Protein AF-A0A3D1R5H6-F1 (afdb_monomer)

Mean predicted aligned error: 5.75 Å

Sequence (239 aa):
RLADEERLATHPAGSRLERLGAWIRSREPSELRSALAAVHALAHLDGRPASALRKEALFHPSPEVRLQAIHARCRQDEPGAELELARAVLDPRVSKRARELLEMLGKSHLVPAAASDPEFLARSELMAWLAHPMEFGRPPQRMELWDRRLLRWPPTEDERELFLYRYTYVDAPGGPETGVGLVGSITVSLSGDARPDPEGSPEEALAVHCAWELQQAGLRAERQALLASCRRQLGFAKG

Nearest PDB structures (foldseek):
  6g4j-assembly1_B  TM=5.872E-01  e=1.972E+00  synthetic construct
  7q1f-assembly1_D  TM=4.552E-01  e=6.710E-01  synthetic construct
  4xl5-assembly1_C  TM=4.841E-01  e=1.308E+00  synthetic construct
  6veh-assembly1_A  TM=4.898E-01  e=3.469E+00  synthetic construct
  3ltj-assembly1_A  TM=4.469E-01  e=5.507E+00  synthetic construct

Foldseek 3Di:
DPPPPPVVPDQPCQVVLVVLLVLLPDPDPVSVVVVLVSLVSLLVDDDDSSLVSLVSQCPRPALNSVLSSLLSCVSVVNPCSLVVLLVSLQVLLCVVVSCVSCVVVVNNVSNDPVSVPPLSVQSSVLQVVCCDPVHVVGGAPDKDFQDWDFFQAQLPRHTWIKTKMWGWRQPDPVGIDIFIWMDIVHTDTDDDPLTDDPPDHPLLVSLSVSLVSVVVVPDDDDSVVSSQVSCVRRVNDDD

pLDDT: mean 91.61, std 11.77, range [35.69, 98.75]

Structure (mmCIF, N/CA/C/O bac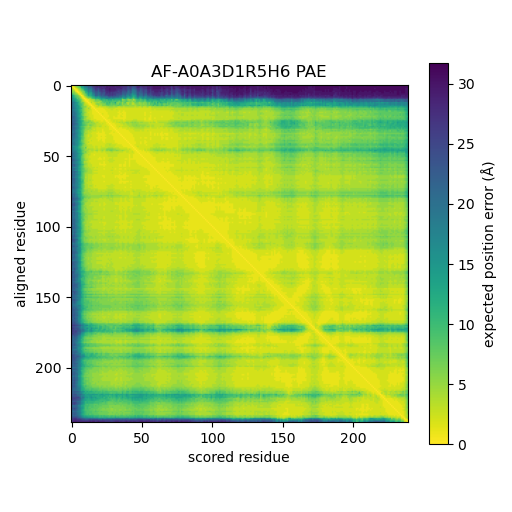kbone):
data_AF-A0A3D1R5H6-F1
#
_entry.id   AF-A0A3D1R5H6-F1
#
loop_
_atom_site.group_PDB
_atom_site.id
_atom_site.type_symbol
_atom_site.label_atom_id
_atom_site.label_alt_id
_atom_site.label_comp_id
_atom_site.label_asym_id
_atom_site.label_entity_id
_atom_site.label_seq_id
_atom_site.pdbx_PDB_ins_code
_atom_site.Cartn_x
_atom_site.Cartn_y
_atom_site.Cartn_z
_atom_site.occupancy
_atom_site.B_iso_or_equiv
_atom_site.auth_seq_id
_atom_site.auth_comp_id
_atom_site.auth_asym_id
_atom_site.auth_atom_id
_atom_site.pdbx_PDB_model_num
ATOM 1 N N . ARG A 1 1 ? -4.345 -31.611 41.259 1.00 41.78 1 ARG A N 1
ATOM 2 C CA . ARG A 1 1 ? -3.557 -30.987 40.170 1.00 41.78 1 ARG A CA 1
ATOM 3 C C . ARG A 1 1 ? -4.575 -30.356 39.212 1.00 41.78 1 ARG A C 1
ATOM 5 O O . ARG A 1 1 ? -4.941 -30.996 38.247 1.00 41.78 1 ARG A O 1
ATOM 12 N N . LEU A 1 2 ? -5.154 -29.215 39.610 1.00 38.38 2 LEU A N 1
ATOM 13 C CA . LEU A 1 2 ? -6.323 -28.552 38.988 1.00 38.38 2 LEU A CA 1
ATOM 14 C C . LEU A 1 2 ? -6.321 -27.039 39.336 1.00 38.38 2 LEU A C 1
ATOM 16 O O . LEU A 1 2 ? -7.355 -26.447 39.598 1.00 38.38 2 LEU A O 1
ATOM 20 N N . ALA A 1 3 ? -5.137 -26.423 39.446 1.00 35.88 3 ALA A N 1
ATOM 21 C CA . ALA A 1 3 ? -4.986 -25.048 39.948 1.00 35.88 3 ALA A CA 1
ATOM 22 C C . ALA A 1 3 ? -4.552 -24.025 38.878 1.00 35.88 3 ALA A C 1
ATOM 24 O O . ALA A 1 3 ? -4.215 -22.901 39.237 1.00 35.88 3 ALA A O 1
ATOM 25 N N . ASP A 1 4 ? -4.567 -24.391 37.591 1.00 41.41 4 ASP A N 1
ATOM 26 C CA . ASP A 1 4 ? -4.067 -23.527 36.506 1.00 41.41 4 ASP A CA 1
ATOM 27 C C . ASP A 1 4 ? -5.118 -23.133 35.451 1.00 41.41 4 ASP A C 1
ATOM 29 O O . ASP A 1 4 ? -4.821 -22.312 34.589 1.00 41.41 4 ASP A O 1
ATOM 33 N N . GLU A 1 5 ? -6.359 -23.628 35.523 1.00 37.50 5 GLU A N 1
ATOM 34 C CA . GLU A 1 5 ? -7.380 -23.319 34.500 1.00 37.50 5 GLU A CA 1
ATOM 35 C C . GLU A 1 5 ? -8.179 -22.028 34.773 1.00 37.50 5 GLU A C 1
ATOM 37 O O . GLU A 1 5 ? -8.709 -21.431 33.841 1.00 37.50 5 GLU A O 1
ATOM 42 N N . GLU A 1 6 ? -8.200 -21.504 36.005 1.00 35.69 6 GLU A N 1
ATOM 43 C CA . GLU A 1 6 ? -8.989 -20.301 36.351 1.00 35.69 6 GLU A CA 1
ATOM 44 C C . GLU A 1 6 ? -8.218 -18.967 36.268 1.00 35.69 6 GLU A C 1
ATOM 46 O O . GLU A 1 6 ? -8.807 -17.893 36.395 1.00 35.69 6 GLU A O 1
ATOM 51 N N . ARG A 1 7 ? -6.900 -18.978 36.023 1.00 38.66 7 ARG A N 1
ATOM 52 C CA . ARG A 1 7 ? -6.072 -17.750 36.052 1.00 38.66 7 ARG A CA 1
ATOM 53 C C . ARG A 1 7 ? -5.965 -16.981 34.732 1.00 38.66 7 ARG A C 1
ATOM 55 O O . ARG A 1 7 ? -5.316 -15.938 34.701 1.00 38.66 7 ARG A O 1
ATOM 62 N N . LEU A 1 8 ? -6.648 -17.425 33.678 1.00 45.34 8 LEU A N 1
ATOM 63 C CA . LEU A 1 8 ? -6.773 -16.688 32.412 1.00 45.34 8 LEU A CA 1
ATOM 64 C C . LEU A 1 8 ? -8.167 -16.071 32.201 1.00 45.34 8 LEU A C 1
ATOM 66 O O . LEU A 1 8 ? -8.502 -15.703 31.081 1.00 45.34 8 LEU A O 1
ATOM 70 N N . ALA A 1 9 ? -8.972 -15.897 33.259 1.00 51.97 9 ALA A N 1
ATOM 71 C CA . ALA A 1 9 ? -10.279 -15.232 33.151 1.00 51.97 9 ALA A CA 1
ATOM 72 C C . ALA A 1 9 ? -10.181 -13.764 32.680 1.00 51.97 9 ALA A C 1
ATOM 74 O O . ALA A 1 9 ? -11.128 -13.229 32.110 1.00 51.97 9 ALA A O 1
ATOM 75 N N . THR A 1 10 ? -9.024 -13.119 32.872 1.00 62.12 10 THR A N 1
ATOM 76 C CA . THR A 1 10 ? -8.793 -11.726 32.475 1.00 62.12 10 THR A CA 1
ATOM 77 C C . THR A 1 10 ? -7.534 -11.638 31.625 1.00 62.12 10 THR A C 1
ATOM 79 O O . THR A 1 10 ? -6.431 -11.906 32.101 1.00 62.12 10 THR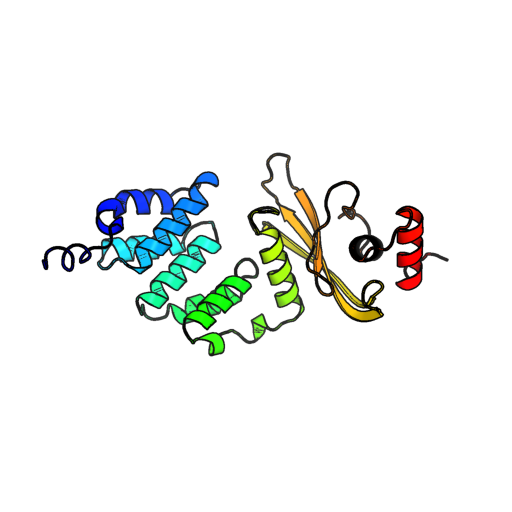 A O 1
ATOM 82 N N . HIS A 1 11 ? -7.677 -11.225 30.364 1.00 68.50 11 HIS A N 1
ATOM 83 C CA . HIS A 1 11 ? -6.538 -10.984 29.481 1.00 68.50 11 HIS A CA 1
ATOM 84 C C . HIS A 1 11 ? -5.562 -9.983 30.144 1.00 68.50 11 HIS A C 1
ATOM 86 O O . HIS A 1 11 ? -6.003 -8.931 30.620 1.00 68.50 11 HIS A O 1
ATOM 92 N N . PRO A 1 12 ? -4.239 -10.245 30.171 1.00 76.25 12 PRO A N 1
ATOM 93 C CA . PRO A 1 12 ? -3.271 -9.486 30.979 1.00 76.25 12 PRO A CA 1
ATOM 94 C C . PRO A 1 12 ? -3.191 -7.997 30.621 1.00 76.25 12 PRO A C 1
ATOM 96 O O . PRO A 1 12 ? -2.755 -7.180 31.429 1.00 76.25 12 PRO A O 1
ATOM 99 N N . ALA A 1 13 ? -3.636 -7.620 29.423 1.00 79.25 13 ALA A N 1
ATOM 100 C CA . ALA A 1 13 ? -3.722 -6.222 29.014 1.00 79.25 13 ALA A CA 1
ATOM 101 C C . ALA A 1 13 ? -4.865 -5.441 29.699 1.00 79.25 13 ALA A C 1
ATOM 103 O O . ALA A 1 13 ? -4.807 -4.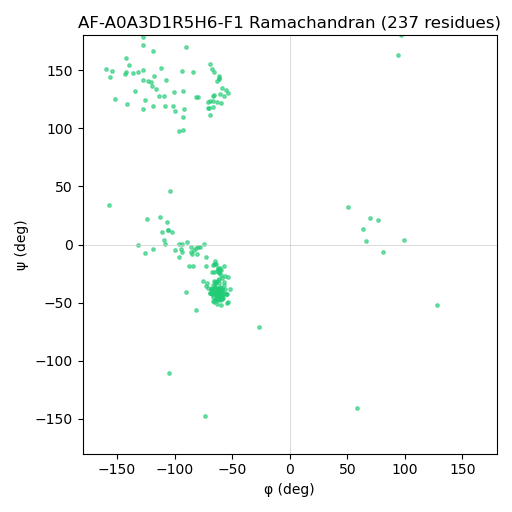214 29.755 1.00 79.25 13 ALA A O 1
ATOM 104 N N . GLY A 1 14 ? -5.869 -6.124 30.262 1.00 75.06 14 GLY A N 1
ATOM 105 C CA . GLY A 1 14 ? -7.005 -5.502 30.950 1.00 75.06 14 GLY A CA 1
ATOM 106 C C . GLY A 1 14 ? -6.601 -4.701 32.190 1.00 75.06 14 GLY A C 1
ATOM 107 O O . GLY A 1 14 ? -7.190 -3.662 32.469 1.00 75.06 14 GLY A O 1
ATOM 108 N N . SER A 1 15 ? -5.530 -5.103 32.881 1.00 84.19 15 SER A N 1
ATOM 109 C CA . SER A 1 15 ? -4.962 -4.348 34.010 1.00 84.19 15 SER A CA 1
ATOM 110 C C . SER A 1 15 ? -4.081 -3.167 33.582 1.00 84.19 15 SER A C 1
ATOM 112 O O . SER A 1 15 ? -3.578 -2.434 34.430 1.00 84.19 15 SER A O 1
ATOM 114 N N . ARG A 1 16 ? -3.872 -2.969 32.272 1.00 89.94 16 ARG A N 1
ATOM 115 C CA . ARG A 1 16 ? -2.943 -1.977 31.704 1.00 89.94 16 ARG A CA 1
ATOM 116 C C . ARG A 1 16 ? -3.613 -1.003 30.734 1.00 89.94 16 ARG A C 1
ATOM 118 O O . ARG A 1 16 ? -2.921 -0.393 29.921 1.00 89.94 16 ARG A O 1
ATOM 125 N N . LEU A 1 17 ? -4.935 -0.832 30.819 1.00 90.94 17 LEU A N 1
ATOM 126 C CA . LEU A 1 17 ? -5.717 0.018 29.910 1.00 90.94 17 LEU A CA 1
ATOM 127 C C . LEU A 1 17 ? -5.169 1.446 29.781 1.00 90.94 17 LEU A C 1
ATOM 129 O O . LEU A 1 17 ? -5.133 1.981 28.678 1.00 90.94 17 LEU A O 1
ATOM 133 N N . GLU A 1 18 ? -4.684 2.042 30.872 1.00 92.69 18 GLU A N 1
ATOM 134 C CA . GLU A 1 18 ? -4.073 3.376 30.843 1.00 92.69 18 GLU A CA 1
ATOM 135 C C . GLU A 1 18 ? -2.861 3.431 29.900 1.00 92.69 18 GLU A C 1
ATOM 137 O O . GLU A 1 18 ? -2.752 4.330 29.066 1.00 92.69 18 GLU A O 1
ATOM 142 N N . ARG A 1 19 ? -1.991 2.417 29.964 1.00 94.00 19 ARG A N 1
ATOM 143 C CA . ARG A 1 19 ? -0.805 2.321 29.109 1.00 94.00 19 ARG A CA 1
ATOM 144 C C . ARG A 1 19 ? -1.157 2.021 27.656 1.00 94.00 19 ARG A C 1
ATOM 146 O O . ARG A 1 19 ? -0.531 2.582 26.763 1.00 94.00 19 ARG A O 1
ATOM 153 N N . LEU A 1 20 ? -2.171 1.186 27.415 1.00 94.12 20 LEU A N 1
ATOM 154 C CA . LEU A 1 20 ? -2.691 0.970 26.060 1.00 94.12 20 LEU A CA 1
ATOM 155 C C . LEU A 1 20 ? -3.207 2.285 25.462 1.00 94.12 20 LEU A C 1
ATOM 157 O O . LEU A 1 20 ? -2.893 2.612 24.320 1.00 94.12 20 LEU A O 1
ATOM 161 N N . GLY A 1 21 ? -3.950 3.061 26.256 1.00 94.25 21 GLY A N 1
ATOM 162 C CA . GLY A 1 21 ? -4.456 4.369 25.856 1.00 94.25 21 GLY A CA 1
ATOM 163 C C . GLY A 1 21 ? -3.347 5.382 25.579 1.00 94.25 21 GLY A C 1
ATOM 164 O O . GLY A 1 21 ? -3.459 6.141 24.622 1.00 94.25 21 GLY A O 1
ATOM 165 N N . ALA A 1 22 ? -2.261 5.370 26.357 1.00 95.44 22 ALA A N 1
ATOM 166 C CA . ALA A 1 22 ? -1.098 6.219 26.098 1.00 95.44 22 ALA A CA 1
ATOM 167 C C . ALA A 1 22 ? -0.486 5.940 24.714 1.00 95.44 22 ALA A C 1
ATOM 169 O O . ALA A 1 22 ? -0.259 6.875 23.951 1.00 95.44 22 ALA A O 1
ATOM 170 N N . TRP A 1 23 ? -0.315 4.666 24.345 1.00 95.19 23 TRP A N 1
ATOM 171 C CA . TRP A 1 23 ? 0.196 4.297 23.021 1.00 95.19 23 TRP A CA 1
ATOM 172 C C . TRP A 1 23 ? -0.762 4.659 21.883 1.00 95.19 23 TRP A C 1
ATOM 174 O O . TRP A 1 23 ? -0.313 5.133 20.848 1.00 95.19 23 TRP A O 1
ATOM 184 N N . ILE A 1 24 ? -2.075 4.495 22.074 1.00 95.19 24 ILE A N 1
ATOM 185 C CA . ILE A 1 24 ? -3.087 4.893 21.076 1.00 95.19 24 ILE A CA 1
ATOM 186 C C . ILE A 1 24 ? -3.125 6.414 20.881 1.00 95.19 24 ILE A C 1
ATOM 188 O O . ILE A 1 24 ? -3.420 6.889 19.788 1.00 95.19 24 ILE A O 1
ATOM 192 N N . ARG A 1 25 ? -2.836 7.197 21.921 1.00 94.88 25 ARG A N 1
ATOM 193 C CA . ARG A 1 25 ? -2.803 8.664 21.833 1.00 94.88 25 ARG A CA 1
ATOM 194 C C . ARG A 1 25 ? -1.481 9.219 21.328 1.00 94.88 25 ARG A C 1
ATOM 196 O O . ARG A 1 25 ? -1.441 10.374 20.901 1.00 94.88 25 ARG A O 1
ATOM 203 N N . SER A 1 26 ? -0.422 8.421 21.377 1.00 91.56 26 SER A N 1
ATOM 204 C CA . SER A 1 26 ? 0.894 8.839 20.929 1.00 91.56 26 SER A CA 1
ATOM 205 C C . SER A 1 26 ? 0.899 9.197 19.448 1.00 91.56 26 SER A C 1
ATOM 207 O O . SER A 1 26 ? 0.213 8.595 18.620 1.00 91.56 26 SER A O 1
ATOM 209 N N . ARG A 1 27 ? 1.684 10.217 19.111 1.00 87.19 27 ARG A N 1
ATOM 210 C CA . ARG A 1 27 ? 1.970 10.604 17.725 1.00 87.19 27 ARG A CA 1
ATOM 211 C C . ARG A 1 27 ? 3.404 10.252 17.332 1.00 87.19 27 ARG A C 1
ATOM 213 O O . ARG A 1 27 ? 3.788 10.503 16.193 1.00 87.19 27 ARG A O 1
ATOM 220 N N . GLU A 1 28 ? 4.167 9.659 18.249 1.00 86.81 28 GLU A N 1
ATOM 221 C CA . GLU A 1 28 ? 5.563 9.310 18.029 1.00 86.81 28 GLU A CA 1
ATOM 222 C C . GLU A 1 28 ? 5.672 8.135 17.047 1.00 86.81 28 GLU A C 1
ATOM 224 O O . GLU A 1 28 ? 5.132 7.056 17.315 1.00 86.81 28 GLU A O 1
ATOM 229 N N . PRO A 1 29 ? 6.393 8.283 15.918 1.00 81.69 29 PRO A N 1
ATOM 230 C CA . PRO A 1 29 ? 6.546 7.203 14.943 1.00 81.69 29 PRO A CA 1
ATOM 231 C C . PRO A 1 29 ? 7.146 5.922 15.539 1.00 81.69 29 PRO A C 1
ATOM 233 O O . PRO A 1 29 ? 6.793 4.818 15.124 1.00 81.69 29 PRO A O 1
ATOM 236 N N . SER A 1 30 ? 8.021 6.059 16.540 1.00 85.62 30 SER A N 1
ATOM 237 C CA . SER A 1 30 ? 8.645 4.943 17.260 1.00 85.62 30 SER A CA 1
ATOM 238 C C . SER A 1 30 ? 7.646 4.109 18.072 1.00 85.62 30 SER A C 1
ATOM 240 O O . SER A 1 30 ? 7.886 2.924 18.307 1.00 85.62 30 SER A O 1
ATOM 242 N N . GLU A 1 31 ? 6.502 4.682 18.454 1.00 91.12 31 GLU A N 1
ATOM 243 C CA . GLU A 1 31 ? 5.468 4.005 19.241 1.00 91.12 31 GLU A CA 1
ATOM 244 C C . GLU A 1 31 ? 4.370 3.364 18.384 1.00 91.12 31 GLU A C 1
ATOM 246 O O . GLU A 1 31 ? 3.486 2.695 18.921 1.00 91.12 31 GLU A O 1
ATOM 251 N N . LEU A 1 32 ? 4.447 3.469 17.051 1.00 89.44 32 LEU A N 1
ATOM 252 C CA . LEU A 1 32 ? 3.453 2.896 16.139 1.00 89.44 32 LEU A CA 1
ATOM 253 C C . LEU A 1 32 ? 3.229 1.392 16.373 1.00 89.44 32 LEU A C 1
ATOM 255 O O . LEU A 1 32 ? 2.089 0.926 16.405 1.00 89.44 32 LEU A O 1
ATOM 259 N N . ARG A 1 33 ? 4.307 0.626 16.586 1.00 90.19 33 ARG A N 1
ATOM 260 C CA . ARG A 1 33 ? 4.215 -0.814 16.890 1.00 90.19 33 ARG A CA 1
ATOM 261 C C . ARG A 1 33 ? 3.478 -1.074 18.204 1.00 90.19 33 ARG A C 1
ATOM 263 O O . ARG A 1 33 ? 2.685 -2.009 18.287 1.00 90.19 33 ARG A O 1
ATOM 270 N N . SER A 1 34 ? 3.707 -0.233 19.210 1.00 94.00 34 SER A N 1
ATOM 271 C CA . SER A 1 34 ? 3.023 -0.313 20.502 1.00 94.00 34 SER A CA 1
ATOM 272 C C . SER A 1 34 ? 1.538 0.025 20.369 1.00 94.00 34 SER A C 1
ATOM 274 O O . SER A 1 34 ? 0.708 -0.661 20.961 1.00 94.00 34 SER A O 1
ATOM 276 N N . ALA A 1 35 ? 1.186 1.020 19.549 1.00 94.75 35 ALA A N 1
ATOM 277 C CA . ALA A 1 35 ? -0.204 1.360 19.248 1.00 94.75 35 ALA A CA 1
ATOM 278 C C . ALA A 1 35 ? -0.935 0.205 18.540 1.00 94.75 35 ALA A C 1
ATOM 280 O O . ALA A 1 35 ? -2.049 -0.149 18.926 1.00 94.75 35 ALA A O 1
ATOM 281 N N . LEU A 1 36 ? -0.294 -0.442 17.559 1.00 93.12 36 LEU A N 1
ATOM 282 C CA . LEU A 1 36 ? -0.843 -1.630 16.892 1.00 93.12 36 LEU A CA 1
ATOM 283 C C . LEU A 1 36 ? -1.068 -2.783 17.880 1.00 93.12 36 LEU A C 1
ATOM 285 O O . LEU A 1 36 ? -2.163 -3.346 17.931 1.00 93.12 36 LEU A O 1
ATOM 289 N N . ALA A 1 37 ? -0.071 -3.082 18.718 1.00 93.12 37 ALA A N 1
ATOM 290 C CA . ALA A 1 37 ? -0.187 -4.107 19.753 1.00 93.12 37 ALA A CA 1
ATOM 291 C C . ALA A 1 37 ? -1.296 -3.782 20.771 1.00 93.12 37 ALA A C 1
ATOM 293 O O . ALA A 1 37 ? -2.025 -4.677 21.204 1.00 93.12 37 ALA A O 1
ATOM 294 N N . ALA A 1 38 ? -1.465 -2.504 21.128 1.00 94.50 38 ALA A N 1
ATOM 295 C CA . ALA A 1 38 ? -2.532 -2.055 22.014 1.00 94.50 38 ALA A CA 1
ATOM 296 C C . ALA A 1 38 ? -3.915 -2.326 21.418 1.00 94.50 38 ALA A C 1
ATOM 298 O O . ALA A 1 38 ? -4.780 -2.873 22.100 1.00 94.50 38 ALA A O 1
ATOM 299 N N . VAL A 1 39 ? -4.115 -2.000 20.141 1.00 94.69 39 VAL A N 1
ATOM 300 C CA . VAL A 1 39 ? -5.382 -2.244 19.443 1.00 94.69 39 VAL A CA 1
ATOM 301 C C . VAL A 1 39 ? -5.674 -3.738 19.294 1.00 94.69 39 VAL A C 1
ATOM 303 O O . VAL A 1 39 ? -6.815 -4.154 19.496 1.00 94.69 39 VAL A O 1
ATOM 306 N N . HIS A 1 40 ? -4.659 -4.563 19.023 1.00 91.44 40 HIS A N 1
ATOM 307 C CA . HIS A 1 40 ? -4.814 -6.022 19.037 1.00 91.44 40 HIS A CA 1
ATOM 308 C C . HIS A 1 40 ? -5.245 -6.539 20.403 1.00 91.44 40 HIS A C 1
ATOM 310 O O . HIS A 1 40 ? -6.201 -7.305 20.484 1.00 91.44 40 HIS A O 1
ATOM 316 N N . ALA A 1 41 ? -4.606 -6.078 21.479 1.00 92.00 41 ALA A N 1
ATOM 317 C CA . ALA A 1 41 ? -4.999 -6.457 22.831 1.00 92.00 41 ALA A CA 1
ATOM 318 C C . ALA A 1 41 ? -6.444 -6.033 23.140 1.00 92.00 41 ALA A C 1
ATOM 320 O O . ALA A 1 41 ? -7.206 -6.817 23.702 1.00 92.00 41 ALA A O 1
ATOM 321 N N . LEU A 1 42 ? -6.848 -4.827 22.725 1.00 91.31 42 LEU A N 1
ATOM 322 C CA . LEU A 1 42 ? -8.211 -4.330 22.910 1.00 91.31 42 LEU A CA 1
ATOM 323 C C . LEU A 1 42 ? -9.270 -5.181 22.200 1.00 91.31 42 LEU A C 1
ATOM 325 O O . LEU A 1 42 ? -10.414 -5.153 22.637 1.00 91.31 42 LEU A O 1
ATOM 329 N N . ALA A 1 43 ? -8.940 -5.946 21.154 1.00 90.19 43 ALA A N 1
ATOM 330 C CA . ALA A 1 43 ? -9.896 -6.852 20.503 1.00 90.19 43 ALA A CA 1
ATOM 331 C C . ALA A 1 43 ? -10.373 -7.998 21.419 1.00 90.19 43 ALA A C 1
ATOM 333 O O . ALA A 1 43 ? -11.388 -8.628 21.130 1.00 90.19 43 ALA A O 1
ATOM 334 N N . HIS A 1 44 ? -9.651 -8.254 22.513 1.00 89.38 44 HIS A N 1
ATOM 335 C CA . HIS A 1 44 ? -9.921 -9.315 23.486 1.00 89.38 44 HIS A CA 1
ATOM 336 C C . HIS A 1 44 ? -10.418 -8.788 24.838 1.00 89.38 44 HIS A C 1
ATOM 338 O O . HIS A 1 44 ? -10.542 -9.560 25.785 1.00 89.38 44 HIS A O 1
ATOM 344 N N . LEU A 1 45 ? -10.627 -7.473 24.965 1.00 89.38 45 LEU A N 1
ATOM 345 C CA . LEU A 1 45 ? -11.029 -6.843 26.219 1.00 89.38 45 LEU A CA 1
ATOM 346 C C . LEU A 1 45 ? -12.476 -6.372 26.152 1.00 89.38 45 LEU A C 1
ATOM 348 O O . LEU A 1 45 ? -12.842 -5.587 25.277 1.00 89.38 45 LEU A O 1
ATOM 352 N N . ASP A 1 46 ? -13.267 -6.777 27.135 1.00 86.56 46 ASP A N 1
ATOM 353 C CA . ASP A 1 46 ? -14.650 -6.340 27.270 1.00 86.56 46 ASP A CA 1
ATOM 354 C C . ASP A 1 46 ? -14.776 -5.064 28.116 1.00 86.56 46 ASP A C 1
ATOM 356 O O . ASP A 1 46 ? -13.842 -4.596 28.775 1.00 86.56 46 ASP A O 1
ATOM 360 N N . GLY A 1 47 ? -15.980 -4.493 28.112 1.00 88.06 47 GLY A N 1
ATOM 361 C CA . GLY A 1 47 ? -16.352 -3.381 28.978 1.00 88.06 47 GLY A CA 1
ATOM 362 C C . GLY A 1 47 ? -16.174 -1.990 28.364 1.00 88.06 47 GLY A C 1
ATOM 363 O O . GLY A 1 47 ? -15.483 -1.766 27.366 1.00 88.06 47 GLY A O 1
ATOM 364 N N . ARG A 1 48 ? -16.837 -1.014 29.000 1.00 90.00 48 ARG A N 1
ATOM 365 C CA . ARG A 1 48 ? -16.897 0.382 28.531 1.00 90.00 48 ARG A CA 1
ATOM 366 C C . ARG A 1 48 ? -15.516 1.026 28.324 1.00 90.00 48 ARG A C 1
ATOM 368 O O . ARG A 1 48 ? -15.354 1.675 27.293 1.00 90.00 48 ARG A O 1
ATOM 375 N N . PRO A 1 49 ? -14.519 0.848 29.218 1.00 91.25 49 PRO A N 1
ATOM 376 C CA . PRO A 1 49 ? -13.199 1.451 29.024 1.00 91.25 49 PRO A CA 1
ATOM 377 C C . PRO A 1 49 ? -12.466 0.929 27.780 1.00 91.25 49 PRO A C 1
ATOM 379 O O . PRO A 1 49 ? -11.923 1.720 27.013 1.00 91.25 49 PRO A O 1
ATOM 382 N N . ALA A 1 50 ? -12.491 -0.386 27.538 1.00 91.81 50 ALA A N 1
ATOM 383 C CA . ALA A 1 50 ? -11.856 -0.981 26.363 1.00 91.81 50 ALA 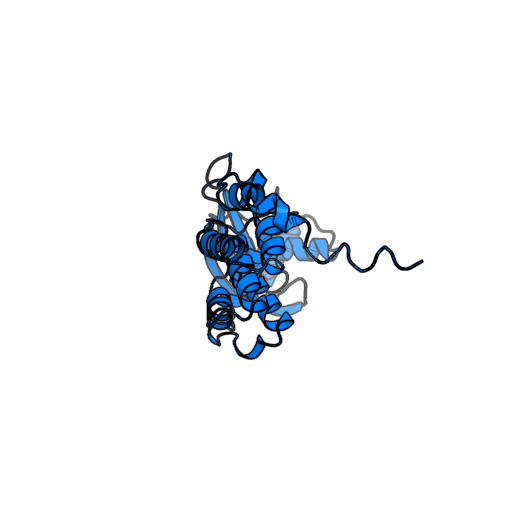A CA 1
ATOM 384 C C . ALA A 1 50 ? -12.556 -0.552 25.063 1.00 91.81 50 ALA A C 1
ATOM 386 O O . ALA A 1 50 ? -11.890 -0.167 24.102 1.00 91.81 50 ALA A O 1
ATOM 387 N N . SER A 1 51 ? -13.895 -0.532 25.053 1.00 90.75 51 SER A N 1
ATOM 388 C CA . SER A 1 51 ? -14.674 -0.031 23.911 1.00 90.75 51 SER A CA 1
ATOM 389 C C . SER A 1 51 ? -14.379 1.445 23.610 1.00 90.75 51 SER A C 1
ATOM 391 O O . SER A 1 51 ? -14.234 1.815 22.445 1.00 90.75 51 SER A O 1
ATOM 393 N N . ALA A 1 52 ? -14.223 2.289 24.637 1.00 93.12 52 ALA A N 1
ATOM 394 C CA . ALA A 1 52 ? -13.850 3.692 24.454 1.00 93.12 52 ALA A CA 1
ATOM 395 C C . ALA A 1 52 ? -12.478 3.837 23.774 1.00 93.12 52 ALA A C 1
ATOM 397 O O . ALA A 1 52 ? -12.362 4.581 22.802 1.00 93.12 52 ALA A O 1
ATOM 398 N N . LEU A 1 53 ? -11.474 3.065 24.207 1.00 94.69 53 LEU A N 1
ATOM 399 C CA . LEU A 1 53 ? -10.148 3.071 23.579 1.00 94.69 53 LEU A CA 1
ATOM 400 C C . LEU A 1 53 ? -10.167 2.524 22.142 1.00 94.69 53 LEU A C 1
ATOM 402 O O . LEU A 1 53 ? -9.481 3.067 21.277 1.00 94.69 53 LEU A O 1
ATOM 406 N N . ARG A 1 54 ? -10.977 1.493 21.845 1.00 93.38 54 ARG A N 1
ATOM 407 C CA . ARG A 1 54 ? -11.167 1.015 20.460 1.00 93.38 54 ARG A CA 1
ATOM 408 C C . ARG A 1 54 ? -11.726 2.115 19.562 1.00 93.38 54 ARG A C 1
ATOM 410 O O . ARG A 1 54 ? -11.245 2.289 18.446 1.00 93.38 54 ARG A O 1
ATOM 417 N N . LYS A 1 55 ? -12.717 2.869 20.048 1.00 94.25 55 LYS A N 1
ATOM 418 C CA . LYS A 1 55 ? -13.300 4.002 19.313 1.00 94.25 55 LYS A CA 1
ATOM 419 C C . LYS A 1 55 ? -12.296 5.132 19.121 1.00 94.25 55 LYS A C 1
ATOM 421 O O . LYS A 1 55 ? -12.242 5.709 18.043 1.00 94.25 55 LYS A O 1
ATOM 426 N N . GLU A 1 56 ? -11.476 5.417 20.127 1.00 95.75 56 GLU A N 1
ATOM 427 C CA . GLU A 1 56 ? -10.408 6.414 20.030 1.00 95.75 56 GLU A CA 1
ATOM 428 C C . GLU A 1 56 ? -9.374 6.045 18.952 1.00 95.75 56 GLU A C 1
ATOM 430 O O . GLU A 1 56 ? -8.990 6.889 18.140 1.00 95.75 56 GLU A O 1
ATOM 435 N N . ALA A 1 57 ? -8.995 4.766 18.862 1.00 96.44 57 ALA A N 1
ATOM 436 C CA . ALA A 1 57 ? -8.041 4.277 17.867 1.00 96.44 57 ALA A CA 1
ATOM 437 C C . ALA A 1 57 ? -8.510 4.448 16.405 1.00 96.44 57 ALA A C 1
ATOM 439 O O . ALA A 1 57 ? -7.675 4.516 15.499 1.00 96.44 57 ALA A O 1
ATOM 440 N N . LEU A 1 58 ? -9.818 4.607 16.158 1.00 96.12 58 LEU A N 1
ATOM 441 C CA . LEU A 1 58 ? -10.357 4.940 14.830 1.00 96.12 58 LEU A CA 1
ATOM 442 C C . LEU A 1 58 ? -9.905 6.323 14.333 1.00 96.12 58 LEU A C 1
ATOM 444 O O . LEU A 1 58 ? -9.981 6.589 13.137 1.00 96.12 58 LEU A O 1
ATOM 448 N N . PHE A 1 59 ? -9.405 7.191 15.216 1.00 95.06 59 PHE A N 1
ATOM 449 C CA . PHE A 1 59 ? -8.917 8.537 14.887 1.00 95.06 59 PHE A CA 1
ATOM 450 C C . PHE A 1 59 ? -7.383 8.642 14.915 1.00 95.06 59 PHE A C 1
ATOM 452 O O . PHE A 1 59 ? -6.813 9.738 14.897 1.00 95.06 59 PHE A O 1
ATOM 459 N N . HIS A 1 60 ? -6.683 7.508 14.961 1.00 95.12 60 HIS A N 1
ATOM 460 C CA . HIS A 1 60 ? -5.224 7.480 14.910 1.00 95.12 60 HIS A CA 1
ATOM 461 C C . HIS A 1 60 ? -4.701 7.970 13.539 1.00 95.12 60 HIS A C 1
ATOM 463 O O . HIS A 1 60 ? -5.366 7.734 12.527 1.00 95.12 60 HIS A O 1
ATOM 469 N N . PRO A 1 61 ? -3.519 8.616 13.425 1.00 90.31 61 PRO A N 1
ATOM 470 C CA . PRO A 1 61 ? -3.029 9.151 12.153 1.00 90.31 61 PRO A CA 1
ATOM 471 C C . PRO A 1 61 ? -2.593 8.029 11.210 1.00 90.31 61 PRO A C 1
ATOM 473 O O . PRO A 1 61 ? -2.784 8.128 9.998 1.00 90.31 61 PRO A O 1
ATOM 476 N N . SER A 1 62 ? -2.066 6.931 11.768 1.00 90.94 62 SER A N 1
ATOM 477 C CA . SER A 1 62 ? -1.716 5.746 10.985 1.00 90.94 62 SER A CA 1
ATOM 478 C C . SER A 1 62 ? -2.977 5.037 10.473 1.00 90.94 62 SER A C 1
ATOM 480 O O . SER A 1 62 ? -3.805 4.628 11.295 1.00 90.94 62 SER A O 1
ATOM 482 N N . PRO A 1 63 ? -3.115 4.843 9.145 1.00 93.06 63 PRO A N 1
ATOM 483 C CA . PRO A 1 63 ? -4.220 4.082 8.568 1.00 93.06 63 PRO A CA 1
ATOM 484 C C . PRO A 1 63 ? -4.227 2.627 9.043 1.00 93.06 63 PRO A C 1
ATOM 486 O O . PRO A 1 63 ? -5.297 2.047 9.192 1.00 93.06 63 PRO A O 1
ATOM 489 N N . GLU A 1 64 ? -3.063 2.059 9.353 1.00 92.44 64 GLU A N 1
ATOM 490 C CA . GLU A 1 64 ? -2.950 0.685 9.832 1.00 92.44 64 GLU A CA 1
ATOM 491 C C . GLU A 1 64 ? -3.562 0.515 11.229 1.00 92.44 64 GLU A C 1
ATOM 493 O O . GLU A 1 64 ? -4.321 -0.422 11.461 1.00 92.44 64 GLU A O 1
ATOM 498 N N . VAL A 1 65 ? -3.318 1.462 12.143 1.00 94.69 65 VAL A N 1
ATOM 499 C CA . VAL A 1 65 ? -3.931 1.442 13.485 1.00 94.69 65 VAL A CA 1
ATOM 500 C C . VAL A 1 65 ? -5.447 1.595 13.385 1.00 94.69 65 VAL A C 1
ATOM 502 O O . VAL A 1 65 ? -6.176 0.844 14.034 1.00 94.69 65 VAL A O 1
ATOM 505 N N . ARG A 1 66 ? -5.935 2.500 12.522 1.00 96.62 66 ARG A N 1
ATOM 506 C CA . ARG A 1 66 ? -7.378 2.646 12.272 1.00 96.62 66 ARG A CA 1
ATOM 507 C C . ARG A 1 66 ? -7.986 1.355 11.726 1.00 96.62 66 ARG A C 1
ATOM 509 O O . ARG A 1 66 ? -9.024 0.923 12.215 1.00 96.62 66 ARG A O 1
ATOM 516 N N . LEU A 1 67 ? -7.324 0.711 10.763 1.00 96.88 67 LEU A N 1
ATOM 517 C CA . LEU A 1 67 ? -7.763 -0.567 10.202 1.00 96.88 67 LEU A CA 1
ATOM 518 C C . LEU A 1 67 ? -7.842 -1.656 11.277 1.00 96.88 67 LEU A C 1
ATOM 520 O O . LEU A 1 67 ? -8.847 -2.360 11.366 1.00 96.88 67 LEU A O 1
ATOM 524 N N . GLN A 1 68 ? -6.808 -1.787 12.113 1.00 95.62 68 GLN A N 1
ATOM 525 C CA . GLN A 1 68 ? -6.818 -2.763 13.202 1.00 95.62 68 GLN A CA 1
ATOM 526 C C . GLN A 1 68 ? -7.914 -2.457 14.228 1.00 95.62 68 GLN A C 1
ATOM 528 O O . GLN A 1 68 ? -8.500 -3.388 14.776 1.00 95.62 68 GLN A O 1
ATOM 533 N N . ALA A 1 69 ? -8.248 -1.184 14.455 1.00 96.94 69 ALA A N 1
ATOM 534 C CA . ALA A 1 69 ? -9.334 -0.800 15.352 1.00 96.94 69 ALA A CA 1
ATOM 535 C C . ALA A 1 69 ? -10.701 -1.198 14.780 1.00 96.94 69 ALA A C 1
ATOM 537 O O . ALA A 1 69 ? -11.530 -1.748 15.503 1.00 96.94 69 ALA A O 1
ATOM 538 N N . ILE A 1 70 ? -10.912 -1.010 13.474 1.00 97.31 70 ILE A N 1
ATOM 539 C CA . ILE A 1 70 ? -12.106 -1.499 12.770 1.00 97.31 70 ILE A CA 1
ATOM 540 C C . ILE A 1 70 ? -12.197 -3.029 12.872 1.00 97.31 70 ILE A C 1
ATOM 542 O O . ILE A 1 70 ? -13.248 -3.568 13.216 1.00 97.31 70 ILE A O 1
ATOM 546 N N . HIS A 1 71 ? -11.093 -3.742 12.640 1.00 96.12 71 HIS A N 1
ATOM 547 C CA . HIS A 1 71 ? -11.057 -5.200 12.764 1.00 96.12 71 HIS A CA 1
ATOM 548 C C . HIS A 1 71 ? -11.344 -5.676 14.197 1.00 96.12 71 HIS A C 1
ATOM 550 O O . HIS A 1 71 ? -12.116 -6.615 14.389 1.00 96.12 71 HIS A O 1
ATOM 556 N N . ALA A 1 72 ? -10.794 -5.005 15.213 1.00 94.00 72 ALA A N 1
ATOM 557 C CA . ALA A 1 72 ? -11.088 -5.295 16.615 1.00 94.00 72 ALA A CA 1
ATOM 558 C C . ALA A 1 72 ? -12.586 -5.151 16.929 1.00 94.00 72 ALA A C 1
ATOM 560 O O . ALA A 1 72 ? -13.132 -5.962 17.670 1.00 94.00 72 ALA A O 1
ATOM 561 N N . ARG A 1 73 ? -13.258 -4.159 16.331 1.00 94.69 73 ARG A N 1
ATOM 562 C CA . ARG A 1 73 ? -14.715 -3.984 16.432 1.00 94.69 73 ARG A CA 1
ATOM 563 C C . ARG A 1 73 ? -15.489 -5.084 15.703 1.00 94.69 73 ARG A C 1
ATOM 565 O O . ARG A 1 73 ? -16.483 -5.559 16.237 1.00 94.69 73 ARG A O 1
ATOM 572 N N . CYS A 1 74 ? -15.011 -5.542 14.542 1.00 94.50 74 CYS A N 1
ATOM 573 C CA . CYS A 1 74 ? -15.603 -6.688 13.837 1.00 94.50 74 CYS A CA 1
ATOM 574 C C . CYS A 1 74 ? -15.552 -7.960 14.691 1.00 94.50 74 CYS A C 1
ATOM 576 O O . CYS A 1 74 ? -16.539 -8.673 14.784 1.00 94.50 74 CYS A O 1
ATOM 578 N N . ARG A 1 75 ? -14.425 -8.218 15.368 1.00 91.06 75 ARG A N 1
ATOM 579 C CA . ARG A 1 75 ? -14.267 -9.369 16.277 1.00 91.06 75 ARG A CA 1
ATOM 580 C C . ARG A 1 75 ? -15.153 -9.317 17.523 1.00 91.06 75 ARG A C 1
ATOM 582 O O . ARG A 1 75 ? -15.272 -10.320 18.214 1.00 91.06 75 ARG A O 1
ATOM 589 N N . GLN A 1 76 ? -15.689 -8.143 17.828 1.00 90.00 76 GLN A N 1
ATOM 590 C CA . GLN A 1 76 ? -16.573 -7.872 18.957 1.00 90.00 76 GLN A CA 1
ATOM 591 C C . GLN A 1 76 ? -18.040 -7.777 18.507 1.00 90.00 76 GLN A C 1
ATOM 593 O O . GLN A 1 76 ? -18.879 -7.306 19.271 1.00 90.00 76 GLN A O 1
ATOM 598 N N . ASP A 1 77 ? -18.326 -8.158 17.254 1.00 90.75 77 ASP A N 1
ATOM 599 C CA . ASP A 1 77 ? -19.645 -8.092 16.622 1.00 90.75 77 ASP A CA 1
ATOM 600 C C . ASP A 1 77 ? -20.315 -6.713 16.767 1.00 90.75 77 ASP A C 1
ATOM 602 O O . ASP A 1 77 ? -21.539 -6.586 16.863 1.00 90.75 77 ASP A O 1
ATOM 606 N N . GLU A 1 78 ? -19.510 -5.641 16.791 1.00 91.69 78 GLU A N 1
ATOM 607 C CA . GLU A 1 78 ? -20.041 -4.288 16.902 1.00 91.69 78 GLU A CA 1
ATOM 608 C C . GLU A 1 78 ? -20.832 -3.934 15.624 1.00 91.69 78 GLU A C 1
ATOM 610 O O . GLU A 1 78 ? -20.291 -4.039 14.514 1.00 91.69 78 GLU A O 1
ATOM 615 N N . PRO A 1 79 ? -22.090 -3.460 15.745 1.00 92.44 79 PRO A N 1
ATOM 616 C CA . PRO A 1 79 ? -22.927 -3.163 14.588 1.00 92.44 79 PRO A CA 1
ATOM 617 C C . PRO A 1 79 ? -22.250 -2.219 13.587 1.00 92.44 79 PRO A C 1
ATOM 619 O O . PRO A 1 79 ? -21.742 -1.157 13.952 1.00 92.44 79 PRO A O 1
ATOM 622 N N . GLY A 1 80 ? -22.261 -2.607 12.309 1.00 94.19 80 GLY A N 1
ATOM 623 C CA . GLY A 1 80 ? -21.715 -1.816 11.202 1.00 94.19 80 GLY A CA 1
ATOM 624 C C . GLY A 1 80 ? -20.195 -1.890 11.012 1.00 94.19 80 GLY A C 1
ATOM 625 O O . GLY A 1 80 ? -19.706 -1.387 10.000 1.00 94.19 80 GLY A O 1
ATOM 626 N N . ALA A 1 81 ? -19.442 -2.546 11.905 1.00 96.06 81 ALA A N 1
ATOM 627 C CA . ALA A 1 81 ? -17.981 -2.621 11.802 1.00 96.06 81 ALA A CA 1
ATOM 628 C C . ALA A 1 81 ? -17.505 -3.311 10.508 1.00 96.06 81 ALA A C 1
ATOM 630 O O . ALA A 1 81 ? -16.540 -2.867 9.889 1.00 96.06 81 ALA A O 1
ATOM 631 N N . GLU A 1 82 ? -18.218 -4.339 10.042 1.00 97.00 82 GLU A N 1
ATOM 632 C CA . GLU A 1 82 ? -17.902 -5.035 8.786 1.00 97.00 82 GLU A CA 1
ATOM 633 C C . GLU A 1 82 ? -18.054 -4.135 7.547 1.00 97.00 82 GLU A C 1
ATOM 635 O O . GLU A 1 82 ? -17.260 -4.228 6.611 1.00 97.00 82 GLU A O 1
ATOM 640 N N . LEU A 1 83 ? -19.013 -3.201 7.559 1.00 97.00 83 LEU A N 1
ATOM 641 C CA . LEU A 1 83 ? -19.186 -2.217 6.486 1.00 97.00 83 LEU A CA 1
ATOM 642 C C . LEU A 1 83 ? -18.079 -1.161 6.515 1.00 97.00 83 LEU A C 1
ATOM 644 O O . LEU A 1 83 ? -17.634 -0.697 5.466 1.00 97.00 83 LEU A O 1
ATOM 648 N N . GLU A 1 84 ? -17.613 -0.779 7.704 1.00 97.50 84 GLU A N 1
ATOM 649 C CA . GLU A 1 84 ? -16.437 0.081 7.842 1.00 97.50 84 GLU A CA 1
ATOM 650 C C . GLU A 1 84 ? -15.171 -0.620 7.336 1.00 97.50 84 GLU A C 1
ATOM 652 O O . GLU A 1 84 ? -14.368 0.004 6.640 1.00 97.50 84 GLU A O 1
ATOM 657 N N . LEU A 1 85 ? -15.020 -1.922 7.608 1.00 97.94 85 LEU A N 1
ATOM 658 C CA . LEU A 1 85 ? -13.901 -2.716 7.101 1.00 97.94 85 LEU A CA 1
ATOM 659 C C . LEU A 1 85 ? -13.951 -2.835 5.573 1.00 97.94 85 LEU A C 1
ATOM 661 O O . LEU A 1 85 ? -12.937 -2.627 4.911 1.00 97.94 85 LEU A O 1
ATOM 665 N N . ALA A 1 86 ? -15.137 -3.072 5.006 1.00 98.06 86 ALA A N 1
ATOM 666 C CA . ALA A 1 86 ? -15.362 -3.059 3.563 1.00 98.06 86 ALA A CA 1
ATOM 667 C C . ALA A 1 86 ? -15.014 -1.704 2.930 1.00 98.06 86 ALA A C 1
ATOM 669 O O . ALA A 1 86 ? -14.364 -1.656 1.888 1.00 98.06 86 ALA A O 1
ATOM 670 N N . ARG A 1 87 ? -15.369 -0.585 3.574 1.00 97.88 87 ARG A N 1
ATOM 671 C CA . ARG A 1 87 ? -14.968 0.757 3.115 1.00 97.88 87 ARG A CA 1
ATOM 672 C C . ARG A 1 87 ? -13.458 0.969 3.190 1.00 97.88 87 ARG A C 1
ATOM 674 O O . ARG A 1 87 ? -12.906 1.603 2.298 1.00 97.88 87 ARG A O 1
ATOM 681 N N . ALA A 1 88 ? -12.785 0.425 4.205 1.00 97.81 88 ALA A N 1
ATOM 682 C CA . ALA A 1 88 ? -11.331 0.525 4.338 1.00 97.81 88 ALA A CA 1
ATOM 683 C C . ALA A 1 88 ? -10.577 -0.170 3.190 1.00 97.81 88 ALA A C 1
ATOM 685 O O . ALA A 1 88 ? -9.453 0.221 2.882 1.00 97.81 88 ALA A O 1
ATOM 686 N N . VAL A 1 89 ? -11.202 -1.133 2.500 1.00 98.19 89 VAL A N 1
ATOM 687 C CA . VAL A 1 89 ? -10.647 -1.735 1.276 1.00 98.19 89 VAL A CA 1
ATOM 688 C C . VAL A 1 89 ? -10.417 -0.694 0.175 1.00 98.19 89 VAL A C 1
ATOM 690 O O . VAL A 1 89 ? -9.534 -0.886 -0.653 1.00 98.19 89 VAL A O 1
ATOM 693 N N . LEU A 1 90 ? -11.155 0.418 0.169 1.00 97.38 90 LEU A N 1
ATOM 694 C CA . LEU A 1 90 ? -11.005 1.490 -0.822 1.00 97.38 90 LEU A CA 1
ATOM 695 C C . LEU A 1 90 ? -9.854 2.461 -0.507 1.00 97.38 90 LEU A C 1
ATOM 697 O O . LEU A 1 90 ? -9.590 3.370 -1.291 1.00 97.38 90 LEU A O 1
ATOM 701 N N . ASP A 1 91 ? -9.154 2.292 0.619 1.00 96.94 91 ASP A N 1
ATOM 702 C CA . ASP A 1 91 ? -7.930 3.036 0.915 1.00 96.94 91 ASP A CA 1
ATOM 703 C C . ASP A 1 91 ? -6.713 2.223 0.438 1.00 96.94 91 ASP A C 1
ATOM 705 O O . ASP A 1 91 ? -6.382 1.207 1.056 1.00 96.94 91 ASP A O 1
ATOM 709 N N . PRO A 1 92 ? -6.000 2.644 -0.625 1.00 96.88 92 PRO A N 1
ATOM 710 C CA . PRO A 1 92 ? -4.918 1.850 -1.208 1.00 96.88 92 PRO A CA 1
ATOM 711 C C . PRO A 1 92 ? -3.758 1.609 -0.229 1.00 96.88 92 PRO A C 1
ATOM 713 O O . PRO A 1 92 ? -3.044 0.621 -0.371 1.00 96.88 92 PRO A O 1
ATOM 716 N N . ARG A 1 93 ? -3.610 2.438 0.817 1.00 95.75 93 ARG A N 1
ATOM 717 C CA . ARG A 1 93 ? -2.567 2.279 1.849 1.00 95.75 93 ARG A CA 1
ATOM 718 C C . ARG A 1 93 ? -2.774 1.042 2.717 1.00 95.75 93 ARG A C 1
ATOM 720 O O . ARG A 1 93 ? -1.832 0.575 3.346 1.00 95.75 93 ARG A O 1
ATOM 727 N N . VAL A 1 94 ? -4.015 0.565 2.807 1.00 96.56 94 VAL A N 1
ATOM 728 C CA . VAL A 1 94 ? -4.416 -0.555 3.668 1.00 96.56 94 VAL A CA 1
ATOM 729 C C . VAL A 1 94 ? -5.267 -1.596 2.948 1.00 96.56 94 VAL A C 1
ATOM 731 O O . VAL A 1 94 ? -5.618 -2.601 3.558 1.00 96.56 94 VAL A O 1
ATOM 734 N N . SER A 1 95 ? -5.573 -1.404 1.662 1.00 97.50 95 SER A N 1
ATOM 735 C CA . SER A 1 95 ? -6.516 -2.231 0.907 1.00 97.50 95 SER A CA 1
ATOM 736 C C . SER A 1 95 ? -6.177 -3.718 0.953 1.00 97.50 95 SER A C 1
ATOM 738 O O . SER A 1 95 ? -7.022 -4.526 1.341 1.00 97.50 95 SER A O 1
ATOM 740 N N . LYS A 1 96 ? -4.919 -4.081 0.653 1.00 95.00 96 LYS A N 1
ATOM 741 C CA . LYS A 1 96 ? -4.445 -5.471 0.718 1.00 95.00 96 LYS A CA 1
ATOM 742 C C . LYS A 1 96 ? -4.736 -6.088 2.088 1.00 95.00 96 LYS A C 1
ATOM 744 O O . LYS A 1 96 ? -5.373 -7.134 2.174 1.00 95.00 96 LYS A O 1
ATOM 749 N N . ARG A 1 97 ? -4.370 -5.380 3.161 1.00 95.38 97 ARG A N 1
ATOM 750 C CA . ARG A 1 97 ? -4.589 -5.851 4.531 1.00 95.38 97 ARG A CA 1
ATOM 751 C C . ARG A 1 97 ? -6.072 -5.905 4.904 1.00 95.38 97 ARG A C 1
ATOM 753 O O . ARG A 1 97 ? -6.490 -6.830 5.586 1.00 95.38 97 ARG A O 1
ATOM 760 N N . ALA A 1 98 ? -6.880 -4.946 4.460 1.00 97.69 98 ALA A N 1
ATOM 761 C CA . ALA A 1 98 ? -8.322 -4.929 4.699 1.00 97.69 98 ALA A CA 1
ATOM 762 C C . ALA A 1 98 ? -9.027 -6.125 4.037 1.00 97.69 98 ALA A C 1
ATOM 764 O O . ALA A 1 98 ? -9.901 -6.734 4.652 1.00 97.69 98 ALA A O 1
ATOM 765 N N . ARG A 1 99 ? -8.608 -6.505 2.821 1.00 97.31 99 ARG A N 1
ATOM 766 C CA . ARG A 1 99 ? -9.111 -7.695 2.114 1.00 97.31 99 ARG A CA 1
ATOM 767 C C . ARG A 1 99 ? -8.767 -8.981 2.860 1.00 97.31 99 ARG A C 1
ATOM 769 O O . ARG A 1 99 ? -9.664 -9.782 3.092 1.00 97.31 99 ARG A O 1
ATOM 776 N N . GLU A 1 100 ? -7.520 -9.130 3.308 1.00 96.38 100 GLU A N 1
ATOM 777 C CA . GLU A 1 100 ? -7.097 -10.270 4.139 1.00 96.38 100 GLU A CA 1
ATOM 778 C C . GLU A 1 100 ? -7.913 -10.362 5.439 1.00 96.38 100 GLU A C 1
ATOM 780 O O . GLU A 1 100 ? -8.285 -11.448 5.873 1.00 96.38 100 GLU A O 1
ATOM 785 N N . LEU A 1 101 ? -8.221 -9.223 6.072 1.00 96.38 101 LEU A N 1
ATOM 786 C CA . LEU A 1 101 ? -9.042 -9.189 7.287 1.00 96.38 101 LEU A CA 1
ATOM 787 C C . LEU A 1 101 ? -10.492 -9.606 7.009 1.00 96.38 101 LEU A C 1
ATOM 789 O O . LEU A 1 101 ? -11.053 -10.369 7.790 1.00 96.38 101 LEU A O 1
ATOM 793 N N . LEU A 1 102 ? -11.092 -9.156 5.902 1.00 97.31 102 LEU A N 1
ATOM 794 C CA . LEU A 1 102 ? -12.415 -9.632 5.483 1.00 97.31 102 LEU A CA 1
ATOM 795 C C . LEU A 1 102 ? -12.407 -11.132 5.192 1.00 97.31 102 LEU A C 1
ATOM 797 O O . LEU A 1 102 ? -13.338 -11.828 5.586 1.00 97.31 102 LEU A O 1
ATOM 801 N N . GLU A 1 103 ? -11.362 -11.634 4.541 1.00 97.06 103 GLU A N 1
ATOM 802 C CA . GLU A 1 103 ? -11.213 -13.056 4.241 1.00 97.06 103 GLU A CA 1
ATOM 803 C C . GLU A 1 103 ? -11.107 -13.901 5.512 1.00 97.06 103 GLU A C 1
ATOM 805 O O . GLU A 1 103 ? -11.864 -14.858 5.666 1.00 97.06 103 GLU A O 1
ATOM 810 N N . MET A 1 104 ? -10.266 -13.498 6.471 1.00 95.19 104 MET A N 1
ATOM 811 C CA . MET A 1 104 ? -10.154 -14.173 7.771 1.00 95.19 104 MET A CA 1
ATOM 812 C C . MET A 1 104 ? -11.478 -14.196 8.551 1.00 95.19 104 MET A C 1
ATOM 814 O O . MET A 1 104 ? -11.713 -15.119 9.326 1.00 95.19 104 MET A O 1
ATOM 818 N N . LEU A 1 105 ? -12.346 -13.200 8.349 1.00 95.19 105 LEU A N 1
ATOM 819 C CA . LEU A 1 105 ? -13.682 -13.141 8.948 1.00 95.19 105 LEU A CA 1
ATOM 820 C C . LEU A 1 105 ? -14.752 -13.903 8.139 1.00 95.19 105 LEU A C 1
ATOM 822 O O . LEU A 1 105 ? -15.913 -13.926 8.544 1.00 95.19 105 LEU A O 1
ATOM 826 N N . GLY A 1 106 ? -14.413 -14.490 6.985 1.00 96.50 106 GLY A N 1
ATOM 827 C CA . GLY A 1 106 ? -15.383 -15.123 6.080 1.00 96.50 106 GLY A CA 1
ATOM 828 C C . GLY A 1 106 ? -16.309 -14.123 5.369 1.00 96.50 106 GLY A C 1
ATOM 829 O O . GLY A 1 106 ? -17.412 -14.466 4.941 1.00 96.50 106 GLY A O 1
ATOM 830 N N . LYS A 1 107 ? -15.884 -12.863 5.249 1.00 96.94 107 LYS A N 1
ATOM 831 C CA . LYS A 1 107 ? -16.659 -11.722 4.733 1.00 96.94 107 LYS A CA 1
ATOM 832 C C . LYS A 1 107 ? -16.122 -11.179 3.404 1.00 96.94 107 LYS A C 1
ATOM 834 O O . LYS A 1 107 ? -16.405 -10.039 3.047 1.00 96.94 107 LYS A O 1
ATOM 839 N N . SER A 1 108 ? -15.395 -11.985 2.626 1.00 96.81 108 SER A N 1
ATOM 840 C CA . SER A 1 108 ? -14.835 -11.577 1.322 1.00 96.81 108 SER A CA 1
ATOM 841 C C . SER A 1 108 ? -15.885 -11.060 0.332 1.00 96.81 108 SER A C 1
ATOM 843 O O . SER A 1 108 ? -15.576 -10.225 -0.511 1.00 96.81 108 SER A O 1
ATOM 845 N N . HIS A 1 109 ? -17.141 -11.500 0.456 1.00 96.81 109 HIS A N 1
ATOM 846 C CA . HIS A 1 109 ? -18.261 -11.021 -0.361 1.00 96.81 109 HIS A CA 1
ATOM 847 C C . HIS A 1 109 ? -18.608 -9.536 -0.137 1.00 96.81 109 HIS A C 1
ATOM 849 O O . HIS A 1 109 ? -19.338 -8.961 -0.938 1.00 96.81 109 HIS A O 1
ATOM 855 N N . LEU A 1 110 ? -18.103 -8.912 0.935 1.00 97.56 110 LEU A N 1
ATOM 856 C CA . LEU A 1 110 ? -18.275 -7.482 1.205 1.00 97.56 110 LEU A CA 1
ATOM 857 C C . LEU A 1 110 ? -17.227 -6.605 0.506 1.00 97.56 110 LEU A C 1
ATOM 859 O O . LEU A 1 110 ? -17.325 -5.381 0.581 1.00 97.56 110 LEU A O 1
ATOM 863 N N . VAL A 1 111 ? -16.219 -7.192 -0.151 1.00 97.44 111 VAL A N 1
ATOM 864 C CA . VAL A 1 111 ? -15.210 -6.426 -0.894 1.00 97.44 111 VAL A CA 1
ATOM 865 C C . VAL A 1 111 ? -15.906 -5.602 -1.987 1.00 97.44 111 VAL A C 1
ATOM 867 O O . VAL A 1 111 ? -16.573 -6.177 -2.850 1.00 97.44 111 VAL A O 1
ATOM 870 N N . PRO A 1 112 ? -15.766 -4.263 -1.988 1.00 96.81 112 PRO A N 1
ATOM 871 C CA . PRO A 1 112 ? -16.410 -3.430 -2.996 1.00 96.81 112 PRO A CA 1
ATOM 872 C C . PRO A 1 112 ? -15.890 -3.735 -4.404 1.00 96.81 112 PRO A C 1
ATOM 874 O O . PRO A 1 112 ? -14.683 -3.860 -4.604 1.00 96.81 112 PRO A O 1
ATOM 877 N N . ALA A 1 113 ? -16.775 -3.745 -5.404 1.00 94.88 113 ALA A N 1
ATOM 878 C CA . ALA A 1 113 ? -16.390 -3.974 -6.802 1.00 94.88 113 ALA A CA 1
ATOM 879 C C . ALA A 1 113 ? -15.335 -2.970 -7.304 1.00 94.88 113 ALA A C 1
ATOM 881 O O . ALA A 1 113 ? -14.427 -3.347 -8.038 1.00 94.88 113 ALA A O 1
ATOM 882 N N . ALA A 1 114 ? -15.398 -1.716 -6.839 1.00 93.50 114 ALA A N 1
ATOM 883 C CA . ALA A 1 114 ? -14.416 -0.677 -7.162 1.00 93.50 114 ALA A CA 1
ATOM 884 C C . AL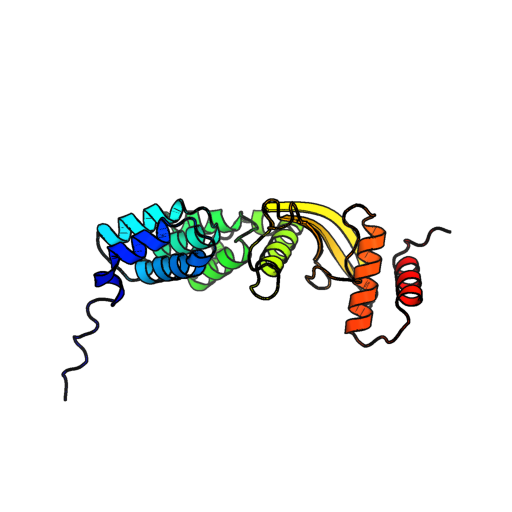A A 1 114 ? -12.976 -1.034 -6.738 1.00 93.50 114 ALA A C 1
ATOM 886 O O . ALA A 1 114 ? -12.029 -0.511 -7.311 1.00 93.50 114 ALA A O 1
ATOM 887 N N . ALA A 1 115 ? -12.795 -1.949 -5.780 1.00 94.81 115 ALA A N 1
ATOM 888 C CA . ALA A 1 115 ? -11.477 -2.439 -5.377 1.00 94.81 115 ALA A CA 1
ATOM 889 C C . ALA A 1 115 ? -10.876 -3.471 -6.349 1.00 94.81 115 ALA A C 1
ATOM 891 O O . ALA A 1 115 ? -9.773 -3.954 -6.111 1.00 94.81 115 ALA A O 1
ATOM 892 N N . SER A 1 116 ? -11.606 -3.836 -7.409 1.00 94.88 116 SER A N 1
ATOM 893 C CA . SER A 1 116 ? -11.140 -4.742 -8.468 1.00 94.88 116 SER A CA 1
ATOM 894 C C . SER A 1 116 ? -10.595 -3.997 -9.688 1.00 94.88 116 SER A C 1
ATOM 896 O O . SER A 1 116 ? -10.203 -4.637 -10.660 1.00 94.88 116 SER A O 1
ATOM 898 N N . ASP A 1 117 ? -10.592 -2.661 -9.665 1.00 96.69 117 ASP A N 1
ATOM 899 C CA . ASP A 1 117 ? -9.981 -1.865 -10.724 1.00 96.69 117 ASP A CA 1
ATOM 900 C C . ASP A 1 117 ? -8.467 -2.173 -10.826 1.00 96.69 117 ASP A C 1
ATOM 902 O O . ASP A 1 117 ? -7.780 -2.153 -9.799 1.00 96.69 117 ASP A O 1
ATOM 906 N N . PRO A 1 118 ? -7.925 -2.469 -12.026 1.00 96.75 118 PRO A N 1
ATOM 907 C CA . PRO A 1 118 ? -6.520 -2.848 -12.183 1.00 96.75 118 PRO A CA 1
ATOM 908 C C . PRO A 1 118 ? -5.527 -1.789 -11.695 1.00 96.75 118 PRO A C 1
ATOM 910 O O . PRO A 1 118 ? -4.525 -2.133 -11.069 1.00 96.75 118 PRO A O 1
ATOM 913 N N . GLU A 1 119 ? -5.809 -0.503 -11.925 1.00 97.38 119 GLU A N 1
ATOM 914 C CA . GLU A 1 119 ? -4.943 0.582 -11.455 1.00 97.38 119 GLU A CA 1
ATOM 915 C C . GLU A 1 119 ? -4.998 0.693 -9.927 1.00 97.38 119 GLU A C 1
ATOM 917 O O . GLU A 1 119 ? -3.969 0.856 -9.270 1.00 97.38 119 GLU A O 1
ATOM 922 N N . PHE A 1 120 ? -6.182 0.562 -9.328 1.00 97.69 120 PHE A N 1
ATOM 923 C CA . PHE A 1 120 ? -6.322 0.534 -7.876 1.00 97.69 120 PHE A CA 1
ATOM 924 C C . PHE A 1 120 ? -5.559 -0.641 -7.250 1.00 97.69 120 PHE A C 1
ATOM 926 O O . PHE A 1 120 ? -4.848 -0.455 -6.256 1.00 97.69 120 PHE A O 1
ATOM 933 N N . LEU A 1 121 ? -5.676 -1.836 -7.837 1.00 97.12 121 LEU A N 1
ATOM 934 C CA . LEU A 1 121 ? -4.965 -3.031 -7.389 1.00 97.12 121 LEU A CA 1
ATOM 935 C C . LEU A 1 121 ? -3.452 -2.818 -7.450 1.00 97.12 121 LEU A C 1
ATOM 937 O O . LEU A 1 121 ? -2.796 -2.971 -6.416 1.00 97.12 121 LEU A O 1
ATOM 941 N N . ALA A 1 122 ? -2.927 -2.371 -8.593 1.00 98.25 122 ALA A N 1
ATOM 942 C CA . ALA A 1 122 ? -1.502 -2.114 -8.769 1.00 98.25 122 ALA A CA 1
ATOM 943 C C . ALA A 1 122 ? -0.985 -1.044 -7.791 1.00 98.25 122 ALA A C 1
ATOM 945 O O . ALA A 1 122 ? 0.021 -1.241 -7.107 1.00 98.25 122 ALA A O 1
ATOM 946 N N . ARG A 1 123 ? -1.728 0.055 -7.621 1.00 98.25 123 ARG A N 1
ATOM 947 C CA . ARG A 1 123 ? -1.405 1.101 -6.641 1.00 98.25 123 ARG A CA 1
ATOM 948 C C . ARG A 1 123 ? -1.349 0.551 -5.216 1.00 98.25 123 ARG A C 1
ATOM 950 O O . ARG A 1 123 ? -0.426 0.868 -4.465 1.00 98.25 123 ARG A O 1
ATOM 957 N N . SER A 1 124 ? -2.339 -0.254 -4.827 1.00 97.75 124 SER A N 1
ATOM 958 C CA . SER A 1 124 ? -2.403 -0.846 -3.487 1.00 97.75 124 SER A CA 1
ATOM 959 C C . SER A 1 124 ? -1.276 -1.850 -3.237 1.00 97.75 124 SER A C 1
ATOM 961 O O . SER A 1 124 ? -0.745 -1.922 -2.128 1.00 97.75 124 SER A O 1
ATOM 963 N N . GLU A 1 125 ? -0.877 -2.587 -4.274 1.00 98.00 125 GLU A N 1
ATOM 964 C CA . GLU A 1 125 ? 0.220 -3.542 -4.219 1.00 98.00 125 GLU A CA 1
ATOM 965 C C . GLU A 1 125 ? 1.550 -2.829 -3.974 1.00 98.00 125 GLU A C 1
ATOM 967 O O . GLU A 1 125 ? 2.258 -3.171 -3.023 1.00 98.00 125 GLU A O 1
ATOM 972 N N . LEU A 1 126 ? 1.843 -1.776 -4.745 1.00 98.38 126 LEU A N 1
ATOM 973 C CA . LEU A 1 126 ? 3.058 -0.989 -4.552 1.00 98.38 126 LEU A CA 1
ATOM 974 C C . LEU A 1 126 ? 3.072 -0.278 -3.195 1.00 98.38 126 LEU A C 1
ATOM 976 O O . LEU A 1 126 ? 4.106 -0.252 -2.531 1.00 98.38 126 LEU A O 1
ATOM 980 N N . MET A 1 127 ? 1.939 0.270 -2.740 1.00 97.44 127 MET A N 1
ATOM 981 C CA . MET A 1 127 ? 1.852 0.866 -1.401 1.00 97.44 127 MET A CA 1
ATOM 982 C C . MET A 1 127 ? 2.151 -0.150 -0.297 1.00 97.44 127 MET A C 1
ATOM 984 O O . MET A 1 127 ? 2.864 0.184 0.649 1.00 97.44 127 MET A O 1
ATOM 988 N N . ALA A 1 128 ? 1.631 -1.374 -0.414 1.00 96.31 128 ALA A N 1
ATOM 989 C CA . ALA A 1 128 ? 1.899 -2.440 0.544 1.00 96.31 128 ALA A CA 1
ATOM 990 C C . ALA A 1 128 ? 3.370 -2.883 0.512 1.00 96.31 128 ALA A C 1
ATOM 992 O O . ALA A 1 128 ? 3.955 -3.112 1.569 1.00 96.31 128 ALA A O 1
ATOM 993 N N . TRP A 1 129 ? 3.972 -2.964 -0.678 1.00 97.44 129 TRP A N 1
ATOM 994 C CA . TRP A 1 129 ? 5.390 -3.283 -0.842 1.00 97.44 129 TRP A CA 1
ATOM 995 C C . TRP A 1 129 ? 6.282 -2.215 -0.201 1.00 97.44 129 TRP A C 1
ATOM 997 O O . TRP A 1 129 ? 7.097 -2.533 0.659 1.00 97.44 129 TRP A O 1
ATOM 1007 N N . LEU A 1 130 ? 6.053 -0.936 -0.517 1.00 96.62 130 LEU A N 1
ATOM 1008 C CA . LEU A 1 130 ? 6.803 0.186 0.059 1.00 96.62 130 LEU A CA 1
ATOM 1009 C C . LEU A 1 130 ? 6.643 0.270 1.585 1.00 96.62 130 LEU A C 1
ATOM 1011 O O . LEU A 1 130 ? 7.571 0.655 2.295 1.00 96.62 130 LEU A O 1
ATOM 1015 N N . ALA A 1 131 ? 5.475 -0.110 2.108 1.00 94.06 131 ALA A N 1
ATOM 1016 C CA . ALA A 1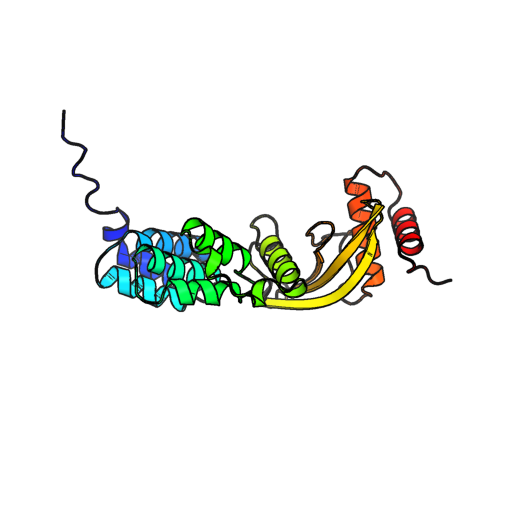 131 ? 5.215 -0.148 3.542 1.00 94.06 131 ALA A CA 1
ATOM 1017 C C . ALA A 1 131 ? 5.914 -1.304 4.278 1.00 94.06 131 ALA A C 1
ATOM 1019 O O . ALA A 1 131 ? 5.919 -1.314 5.511 1.00 94.06 131 ALA A O 1
ATOM 1020 N N . HIS A 1 132 ? 6.502 -2.270 3.568 1.00 92.31 132 HIS A 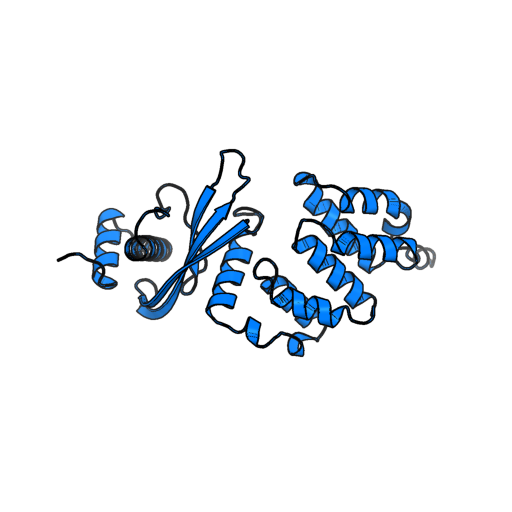N 1
ATOM 1021 C CA . HIS A 1 132 ? 7.180 -3.397 4.194 1.00 92.31 132 HIS A CA 1
ATOM 1022 C C . HIS A 1 132 ? 8.376 -2.924 5.055 1.00 92.31 132 HIS A C 1
ATOM 1024 O O . HIS A 1 132 ? 9.087 -1.998 4.655 1.00 92.31 132 HIS A O 1
ATOM 1030 N N . PRO A 1 133 ? 8.652 -3.537 6.230 1.00 89.75 133 PRO A N 1
ATOM 1031 C CA . PRO A 1 133 ? 9.717 -3.084 7.135 1.00 89.75 133 PRO A CA 1
ATOM 1032 C C . PRO A 1 133 ? 11.137 -3.118 6.565 1.00 89.75 133 PRO A C 1
ATOM 1034 O O . PRO A 1 133 ? 12.006 -2.442 7.105 1.00 89.75 133 PRO A O 1
ATOM 1037 N N . MET A 1 134 ? 11.379 -3.927 5.530 1.00 89.69 134 MET A N 1
ATOM 1038 C CA . MET A 1 134 ? 12.672 -3.981 4.834 1.00 89.69 134 MET A CA 1
ATOM 1039 C C . MET A 1 134 ? 12.813 -2.920 3.732 1.00 89.69 134 MET A C 1
ATOM 1041 O O . MET A 1 134 ? 13.909 -2.760 3.213 1.00 89.69 134 MET A O 1
ATOM 1045 N N . GLU A 1 135 ? 11.732 -2.200 3.415 1.00 92.88 135 GLU A N 1
ATOM 1046 C CA . GLU A 1 135 ? 11.706 -1.113 2.434 1.00 92.88 135 GLU A CA 1
ATOM 1047 C C . GLU A 1 135 ? 11.643 0.243 3.163 1.00 92.88 135 GLU A C 1
ATOM 1049 O O . GLU A 1 135 ? 12.591 0.622 3.851 1.00 92.88 135 GLU A O 1
ATOM 1054 N N . PHE A 1 136 ? 10.521 0.972 3.090 1.00 91.38 136 PHE A N 1
ATOM 1055 C CA . PHE A 1 136 ? 10.344 2.254 3.787 1.00 91.38 136 PHE A CA 1
ATOM 1056 C C . PHE A 1 136 ? 9.618 2.115 5.133 1.00 91.38 136 PHE A C 1
ATOM 1058 O O . PHE A 1 136 ? 9.531 3.084 5.893 1.00 91.38 136 PHE A O 1
ATOM 1065 N N . GLY A 1 137 ? 9.036 0.947 5.432 1.00 89.62 137 GLY A N 1
ATOM 1066 C CA . GLY A 1 137 ? 8.310 0.677 6.680 1.00 89.62 137 GLY A CA 1
ATOM 1067 C C . GLY A 1 137 ? 7.011 1.472 6.870 1.00 89.62 137 GLY A C 1
ATOM 1068 O O . GLY A 1 137 ? 6.382 1.378 7.924 1.00 89.62 137 GLY A O 1
ATOM 1069 N N . ARG A 1 138 ? 6.611 2.279 5.879 1.00 90.00 138 ARG A N 1
ATOM 1070 C CA . ARG A 1 138 ? 5.350 3.029 5.845 1.00 90.00 138 ARG A CA 1
ATOM 1071 C C . ARG A 1 138 ? 4.934 3.319 4.396 1.00 90.00 138 ARG A C 1
ATOM 1073 O O . ARG A 1 138 ? 5.807 3.516 3.547 1.00 90.00 138 ARG A O 1
ATOM 1080 N N . PRO A 1 139 ? 3.628 3.402 4.094 1.00 93.69 139 PRO A N 1
ATOM 1081 C CA . PRO A 1 139 ? 3.176 3.803 2.766 1.00 93.69 139 PRO A CA 1
ATOM 1082 C C . PRO A 1 139 ? 3.527 5.280 2.492 1.00 93.69 139 PRO A C 1
ATOM 1084 O O . PRO A 1 139 ? 3.585 6.079 3.435 1.00 93.69 139 PRO A O 1
ATOM 1087 N N . PRO A 1 140 ? 3.740 5.672 1.224 1.00 95.31 140 PRO A N 1
ATOM 1088 C CA . PRO A 1 140 ? 4.015 7.061 0.859 1.00 95.31 140 PRO A CA 1
ATOM 1089 C C . PRO A 1 140 ? 2.785 7.961 1.041 1.00 95.31 140 PRO A C 1
ATOM 1091 O O . PRO A 1 140 ? 1.640 7.503 0.984 1.00 95.31 140 PRO A O 1
ATOM 1094 N N . GLN A 1 141 ? 3.009 9.267 1.236 1.00 93.56 141 GLN A N 1
ATOM 1095 C CA . GLN A 1 141 ? 1.920 10.249 1.357 1.00 93.56 141 GLN A CA 1
ATOM 1096 C C . GLN A 1 141 ? 1.282 10.569 0.004 1.00 93.56 141 GLN A C 1
ATOM 1098 O O . GLN A 1 141 ? 0.091 10.879 -0.055 1.00 93.56 141 GLN A O 1
ATOM 1103 N N . ARG A 1 142 ? 2.064 10.509 -1.078 1.00 95.69 142 ARG A N 1
ATOM 1104 C CA . ARG A 1 142 ? 1.584 10.732 -2.445 1.00 95.69 142 ARG A CA 1
ATOM 1105 C C . ARG A 1 142 ? 2.000 9.575 -3.334 1.00 95.69 142 ARG A C 1
ATOM 1107 O O . ARG A 1 142 ? 3.100 9.051 -3.197 1.00 95.69 142 ARG A O 1
ATOM 1114 N N . MET A 1 143 ? 1.105 9.198 -4.235 1.00 97.38 143 MET A N 1
ATOM 1115 C CA . MET A 1 143 ? 1.370 8.230 -5.289 1.00 97.38 143 MET A CA 1
ATOM 1116 C C . MET A 1 143 ? 0.462 8.550 -6.468 1.00 97.38 143 MET A C 1
ATOM 1118 O O . MET A 1 143 ? -0.757 8.628 -6.274 1.00 97.38 143 MET A O 1
ATOM 1122 N N . GLU A 1 144 ? 1.053 8.726 -7.640 1.00 97.44 144 GLU A N 1
ATOM 1123 C CA . GLU A 1 144 ? 0.378 9.012 -8.904 1.00 97.44 144 GLU A CA 1
ATOM 1124 C C . GLU A 1 144 ? 0.748 7.954 -9.941 1.00 97.44 144 GLU A C 1
ATOM 1126 O O . GLU A 1 144 ? 1.897 7.507 -9.984 1.00 97.44 144 GLU A O 1
ATOM 1131 N N . LEU A 1 145 ? -0.226 7.544 -10.756 1.00 98.50 145 LEU A N 1
ATOM 1132 C CA . LEU A 1 145 ? 0.062 6.746 -11.940 1.00 98.50 145 LEU A CA 1
ATOM 1133 C C . LEU A 1 145 ? 0.853 7.628 -12.904 1.00 98.50 145 LEU A C 1
ATOM 1135 O O . LEU A 1 145 ? 0.372 8.677 -13.331 1.00 98.50 145 LEU A O 1
ATOM 1139 N N . TRP A 1 146 ? 2.072 7.210 -13.212 1.00 98.38 146 TRP A N 1
ATOM 1140 C CA . TRP A 1 146 ? 2.933 7.911 -14.150 1.00 98.38 146 TRP A CA 1
ATOM 1141 C C . TRP A 1 146 ? 2.720 7.408 -15.575 1.00 98.38 146 TRP A C 1
ATOM 1143 O O . TRP A 1 146 ? 2.679 8.208 -16.507 1.00 98.38 146 TRP A O 1
ATOM 1153 N N . ASP A 1 147 ? 2.561 6.095 -15.736 1.00 98.38 147 ASP A N 1
ATOM 1154 C CA . ASP A 1 147 ? 2.339 5.458 -17.030 1.00 98.38 147 ASP A CA 1
ATOM 1155 C C . ASP A 1 147 ? 1.706 4.071 -16.850 1.00 98.38 147 ASP A C 1
ATOM 1157 O O . ASP A 1 147 ? 1.914 3.403 -15.833 1.00 98.38 147 ASP A O 1
ATOM 1161 N N . ARG A 1 148 ? 0.928 3.642 -17.845 1.00 98.25 148 ARG A N 1
ATOM 1162 C CA . ARG A 1 148 ? 0.291 2.321 -17.903 1.00 98.25 148 ARG A CA 1
ATOM 1163 C C . ARG A 1 148 ? 0.347 1.814 -19.334 1.00 98.25 148 ARG A C 1
ATOM 1165 O O . ARG A 1 148 ? -0.193 2.466 -20.228 1.00 98.25 148 ARG A O 1
ATOM 1172 N N . ARG A 1 149 ? 0.980 0.662 -19.562 1.00 97.38 149 ARG A N 1
ATOM 1173 C CA . ARG A 1 149 ? 1.160 0.103 -20.914 1.00 97.38 149 ARG A CA 1
ATOM 1174 C C . ARG A 1 149 ? 1.038 -1.409 -20.930 1.00 97.38 149 ARG A C 1
ATOM 1176 O O . ARG A 1 149 ? 1.475 -2.079 -20.002 1.00 97.38 149 ARG A O 1
ATOM 1183 N N . LEU A 1 150 ? 0.505 -1.930 -22.030 1.00 97.88 150 LEU A N 1
ATOM 1184 C CA . LEU A 1 150 ? 0.623 -3.334 -22.408 1.00 97.88 150 LEU A CA 1
ATOM 1185 C C . LEU A 1 150 ? 1.854 -3.472 -23.308 1.00 97.88 150 LEU A C 1
ATOM 1187 O O . LEU A 1 150 ? 1.905 -2.852 -24.371 1.00 97.88 150 LEU A O 1
ATOM 1191 N N . LEU A 1 151 ? 2.858 -4.228 -22.868 1.00 96.88 151 LEU A N 1
ATOM 1192 C CA . LEU A 1 151 ? 4.122 -4.401 -23.587 1.00 96.88 151 LEU A CA 1
ATOM 1193 C C . LEU A 1 151 ? 4.529 -5.868 -23.581 1.00 96.88 151 LEU A C 1
ATOM 1195 O O . LEU A 1 151 ? 4.319 -6.568 -22.589 1.00 96.88 151 LEU A O 1
ATOM 1199 N N . ARG A 1 152 ? 5.192 -6.313 -24.651 1.00 97.12 152 ARG A N 1
ATOM 1200 C CA . ARG A 1 152 ? 5.965 -7.552 -24.588 1.00 97.12 152 ARG A CA 1
ATOM 1201 C C . ARG A 1 152 ? 7.189 -7.314 -23.711 1.00 97.12 152 ARG A C 1
ATOM 1203 O O . ARG A 1 152 ? 7.998 -6.453 -24.048 1.00 97.12 152 ARG A O 1
ATOM 1210 N N . TRP A 1 153 ? 7.309 -8.030 -22.596 1.00 97.50 153 TRP A N 1
ATOM 1211 C CA . TRP A 1 153 ? 8.278 -7.728 -21.544 1.00 97.50 153 TRP A CA 1
ATOM 1212 C C . TRP A 1 153 ? 9.512 -8.637 -21.582 1.00 97.50 153 TRP A C 1
ATOM 1214 O O . TRP A 1 153 ? 9.380 -9.846 -21.388 1.00 97.50 153 TRP A O 1
ATOM 1224 N N . PRO A 1 154 ? 10.717 -8.056 -21.764 1.00 96.38 154 PRO A N 1
ATOM 1225 C CA . PRO A 1 154 ? 12.019 -8.704 -21.734 1.00 96.38 154 PRO A CA 1
ATOM 1226 C C . PRO A 1 154 ? 12.147 -9.977 -20.891 1.00 96.38 154 PRO A C 1
ATOM 1228 O O . PRO A 1 154 ? 12.293 -11.081 -21.409 1.00 96.38 154 PRO A O 1
ATOM 1231 N N . PRO A 1 155 ? 12.110 -9.777 -19.558 1.00 96.06 155 PRO A N 1
ATOM 1232 C CA . PRO A 1 155 ? 12.337 -10.809 -18.550 1.00 96.06 155 PRO A CA 1
ATOM 1233 C C . PRO A 1 155 ? 11.491 -12.073 -18.650 1.00 96.06 155 PRO A C 1
ATOM 1235 O O . PRO A 1 155 ? 11.922 -13.124 -18.185 1.00 96.06 155 PRO A O 1
ATOM 1238 N N . THR A 1 156 ? 10.288 -11.975 -19.203 1.00 95.31 156 THR A N 1
ATOM 1239 C CA . THR A 1 156 ? 9.277 -13.042 -19.157 1.00 95.31 156 THR A CA 1
ATOM 1240 C C . THR A 1 156 ? 8.754 -13.453 -20.526 1.00 95.31 156 THR A C 1
ATOM 1242 O O . THR A 1 156 ? 8.020 -14.431 -20.630 1.00 95.31 156 THR A O 1
ATOM 1245 N N . GLU A 1 157 ? 9.145 -12.722 -21.569 1.00 95.50 157 GLU A N 1
ATOM 1246 C CA . GLU A 1 157 ? 8.897 -13.009 -22.984 1.00 95.50 157 GLU A CA 1
ATOM 1247 C C . GLU A 1 157 ? 7.422 -13.003 -23.436 1.00 95.50 157 GLU A C 1
ATOM 1249 O O . GLU A 1 157 ? 7.121 -13.388 -24.574 1.00 95.50 157 GLU A O 1
ATOM 1254 N N . ASP A 1 158 ? 6.516 -12.478 -22.612 1.00 97.00 158 ASP A N 1
ATOM 1255 C CA . ASP A 1 158 ? 5.069 -12.389 -22.828 1.00 97.00 158 ASP A CA 1
ATOM 1256 C C . ASP A 1 158 ? 4.557 -10.938 -22.857 1.00 97.00 158 ASP A C 1
ATOM 1258 O O . ASP A 1 158 ? 5.262 -9.993 -22.500 1.00 97.00 158 ASP A O 1
ATOM 1262 N N . GLU A 1 159 ? 3.318 -10.748 -23.318 1.00 97.81 159 GLU A N 1
ATOM 1263 C CA . GLU A 1 159 ? 2.622 -9.466 -23.193 1.00 97.81 159 GLU A CA 1
ATOM 1264 C C . GLU A 1 159 ? 2.060 -9.310 -21.783 1.00 97.81 159 GLU A C 1
ATOM 1266 O O . GLU A 1 159 ? 1.322 -10.170 -21.300 1.00 97.81 159 GLU A O 1
ATOM 1271 N N . ARG A 1 160 ? 2.379 -8.193 -21.131 1.00 96.19 160 ARG A N 1
ATOM 1272 C CA . ARG A 1 160 ? 1.884 -7.881 -19.790 1.00 96.19 160 ARG A CA 1
ATOM 1273 C C . ARG A 1 160 ? 1.569 -6.413 -19.624 1.00 96.19 160 ARG A C 1
ATOM 1275 O O . ARG A 1 160 ? 2.196 -5.540 -20.227 1.00 96.19 160 ARG A O 1
ATOM 1282 N N . GLU A 1 161 ? 0.574 -6.167 -18.789 1.00 98.00 161 GLU A N 1
ATOM 1283 C CA . GLU A 1 161 ? 0.217 -4.827 -18.371 1.00 98.00 161 GLU A CA 1
ATOM 1284 C C . GLU A 1 161 ? 1.150 -4.379 -17.246 1.00 98.00 161 GLU A C 1
ATOM 1286 O O . GLU A 1 161 ? 1.330 -5.076 -16.247 1.00 98.00 161 GLU A O 1
ATOM 1291 N N . LEU A 1 162 ? 1.768 -3.220 -17.436 1.00 98.50 162 LEU A N 1
ATOM 1292 C CA . LEU A 1 162 ? 2.732 -2.629 -16.525 1.00 98.50 162 LEU A CA 1
ATOM 1293 C C . LEU A 1 162 ? 2.217 -1.280 -16.051 1.00 98.50 162 LEU A C 1
ATOM 1295 O O . LEU A 1 162 ? 1.744 -0.470 -16.852 1.00 98.50 162 LEU A O 1
ATOM 1299 N N . PHE A 1 163 ? 2.360 -1.039 -14.754 1.00 98.75 163 PHE A N 1
ATOM 1300 C CA . PHE A 1 163 ? 1.974 0.198 -14.096 1.00 98.75 163 PHE A CA 1
ATOM 1301 C C . PHE A 1 163 ? 3.216 0.826 -13.477 1.00 98.75 163 PHE A C 1
ATOM 1303 O O . PHE A 1 163 ? 3.857 0.229 -12.609 1.00 98.75 163 PHE A O 1
ATOM 1310 N N . LEU A 1 164 ? 3.546 2.036 -13.914 1.00 98.50 164 LEU A N 1
ATOM 1311 C CA . LEU A 1 164 ? 4.569 2.859 -13.291 1.00 98.50 164 LEU A CA 1
ATOM 1312 C C . LEU A 1 164 ? 3.911 3.898 -12.401 1.00 98.50 164 LEU A C 1
ATOM 1314 O O . LEU A 1 164 ? 3.028 4.635 -12.838 1.00 98.50 164 LEU A O 1
ATOM 1318 N N . TYR A 1 165 ? 4.403 4.013 -11.176 1.00 98.69 165 TYR A N 1
ATOM 1319 C CA . TYR A 1 165 ? 3.962 5.030 -10.234 1.00 98.69 165 TYR A CA 1
ATOM 1320 C C . TYR A 1 165 ? 5.123 5.908 -9.805 1.00 98.69 165 TYR A C 1
ATOM 1322 O O . TYR A 1 165 ? 6.202 5.408 -9.478 1.00 98.69 165 TYR A O 1
ATOM 1330 N N . ARG A 1 166 ? 4.859 7.210 -9.696 1.00 98.38 166 ARG A N 1
ATOM 1331 C CA . ARG A 1 166 ? 5.695 8.115 -8.905 1.00 98.38 166 ARG A CA 1
ATOM 1332 C C . ARG A 1 166 ? 5.121 8.214 -7.508 1.00 98.38 166 ARG A C 1
ATOM 1334 O O . ARG A 1 166 ? 3.914 8.393 -7.337 1.00 98.38 166 ARG A O 1
ATOM 1341 N N . TYR A 1 167 ? 5.973 8.081 -6.503 1.00 98.00 167 TYR A N 1
ATOM 1342 C CA . TYR A 1 167 ? 5.576 8.183 -5.104 1.00 98.00 167 TYR A CA 1
ATOM 1343 C C . TYR A 1 167 ? 6.449 9.183 -4.364 1.00 98.00 167 TYR A C 1
ATOM 1345 O O . TYR A 1 167 ? 7.621 9.330 -4.692 1.00 98.00 167 TYR A O 1
ATOM 1353 N N . THR A 1 168 ? 5.897 9.834 -3.339 1.00 97.19 168 THR A N 1
ATOM 1354 C CA . THR A 1 168 ? 6.625 10.823 -2.535 1.00 97.19 168 THR A CA 1
ATOM 1355 C C . THR A 1 168 ? 6.404 10.609 -1.044 1.00 97.19 168 THR A C 1
ATOM 1357 O O . THR A 1 168 ? 5.263 10.522 -0.570 1.00 97.19 168 THR A O 1
ATOM 1360 N N . TYR A 1 169 ? 7.513 10.610 -0.308 1.00 95.00 169 TYR A N 1
ATOM 1361 C CA . TYR A 1 169 ? 7.571 10.751 1.136 1.00 95.00 169 TYR A CA 1
ATOM 1362 C C . TYR A 1 169 ? 7.837 12.210 1.501 1.00 95.00 169 TYR A C 1
ATOM 1364 O O . TYR A 1 169 ? 8.977 12.655 1.458 1.00 95.00 169 TYR A O 1
ATOM 1372 N N . VAL A 1 170 ? 6.789 12.969 1.829 1.00 91.69 170 VAL A N 1
ATOM 1373 C CA . VAL A 1 170 ? 6.893 14.430 2.040 1.00 91.69 170 VAL A CA 1
ATOM 1374 C C . VAL A 1 170 ? 7.704 14.765 3.295 1.00 91.69 170 VAL A C 1
ATOM 1376 O O . VAL A 1 170 ? 8.508 15.690 3.283 1.00 91.69 170 VAL A O 1
ATOM 1379 N N . ASP A 1 171 ? 7.534 13.965 4.347 1.00 85.81 171 ASP A N 1
ATOM 1380 C CA . ASP A 1 171 ? 8.129 14.188 5.668 1.00 85.81 171 ASP A CA 1
ATOM 1381 C C . ASP A 1 171 ? 9.327 13.252 5.903 1.00 85.81 171 ASP A C 1
ATOM 1383 O O . ASP A 1 171 ? 9.388 12.539 6.914 1.00 85.81 171 ASP A O 1
ATOM 1387 N N . ALA A 1 172 ? 10.232 13.126 4.927 1.00 84.12 172 ALA A N 1
ATOM 1388 C CA . ALA A 1 172 ? 11.462 12.361 5.127 1.00 84.12 172 ALA A CA 1
ATOM 1389 C C . ALA A 1 172 ? 12.542 13.237 5.810 1.00 84.12 172 ALA A C 1
ATOM 1391 O O . ALA A 1 172 ? 12.565 14.451 5.592 1.00 84.12 172 ALA A O 1
ATOM 1392 N N . PRO A 1 173 ? 13.446 12.665 6.637 1.00 76.56 173 PRO A N 1
ATOM 1393 C CA . PRO A 1 173 ? 14.422 13.433 7.427 1.00 76.56 173 PRO A CA 1
ATOM 1394 C C . PRO A 1 173 ? 15.363 14.352 6.626 1.00 76.56 173 PRO A C 1
ATOM 1396 O O . PRO A 1 173 ? 15.950 15.261 7.203 1.00 76.56 173 PRO A O 1
ATOM 1399 N N . GLY A 1 174 ? 15.503 14.129 5.313 1.00 83.62 174 GLY A N 1
ATOM 1400 C CA . GLY A 1 174 ? 16.313 14.938 4.392 1.00 83.62 174 GLY A CA 1
ATOM 1401 C C . GLY A 1 174 ? 15.509 15.847 3.453 1.00 83.62 174 GLY A C 1
ATOM 1402 O O . GLY A 1 174 ? 16.073 16.355 2.488 1.00 83.62 174 GLY A O 1
ATOM 1403 N N . GLY A 1 175 ? 14.211 16.036 3.706 1.00 88.38 175 GLY A N 1
ATOM 1404 C CA . GLY A 1 175 ? 13.273 16.677 2.780 1.00 88.38 175 GLY A CA 1
ATOM 1405 C C . GLY A 1 175 ? 12.482 15.655 1.955 1.00 88.38 175 GLY A C 1
ATOM 1406 O O . GLY A 1 175 ? 12.660 14.454 2.148 1.00 88.38 175 GLY A O 1
ATOM 1407 N N . PRO A 1 176 ? 11.580 16.099 1.063 1.00 91.69 176 PRO A N 1
ATOM 1408 C CA . PRO A 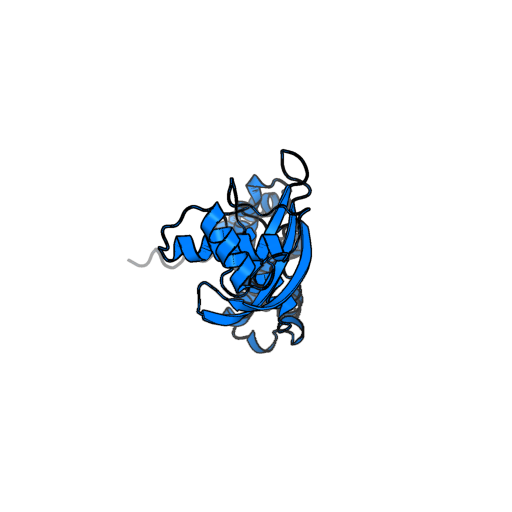1 176 ? 10.740 15.191 0.293 1.00 91.69 176 PRO A CA 1
ATOM 1409 C C . PRO A 1 176 ? 11.559 14.186 -0.523 1.00 91.69 176 PRO A C 1
ATOM 1411 O O . PRO A 1 176 ? 12.422 14.574 -1.307 1.00 91.69 176 PRO A O 1
ATOM 1414 N N . GLU A 1 177 ? 11.256 12.898 -0.379 1.00 94.00 177 GLU A N 1
ATOM 1415 C CA . GLU A 1 177 ? 11.892 11.834 -1.155 1.00 94.00 177 GLU A CA 1
ATOM 1416 C C . GLU A 1 177 ? 10.908 11.258 -2.177 1.00 94.00 177 GLU A C 1
ATOM 1418 O O . GLU A 1 177 ? 9.871 10.713 -1.797 1.00 94.00 177 GLU A O 1
ATOM 1423 N N . THR A 1 178 ? 11.239 11.350 -3.470 1.00 96.25 178 THR A N 1
ATOM 1424 C CA . THR A 1 178 ? 10.388 10.862 -4.570 1.00 96.25 178 THR A CA 1
ATOM 1425 C C . THR A 1 178 ? 11.027 9.695 -5.306 1.00 96.25 178 THR A C 1
ATOM 1427 O O . THR A 1 178 ? 12.156 9.820 -5.767 1.00 96.25 178 THR A O 1
ATOM 1430 N N . GLY A 1 179 ? 10.317 8.584 -5.476 1.00 97.12 179 GLY A N 1
ATOM 1431 C CA . GLY A 1 179 ? 10.801 7.421 -6.221 1.00 97.12 179 GLY A CA 1
ATOM 1432 C C . GLY A 1 179 ? 9.835 6.950 -7.300 1.00 97.12 179 GLY A C 1
ATOM 1433 O O . GLY A 1 179 ? 8.746 7.505 -7.475 1.00 97.12 179 GLY A O 1
ATOM 1434 N N . VAL A 1 180 ? 10.264 5.912 -8.016 1.00 98.44 180 VAL A N 1
ATOM 1435 C CA . VAL A 1 180 ? 9.527 5.292 -9.118 1.00 98.44 180 VAL A CA 1
ATOM 1436 C C . VAL A 1 180 ? 9.396 3.805 -8.830 1.00 98.44 180 VAL A C 1
ATOM 1438 O O . VAL A 1 180 ? 10.398 3.134 -8.595 1.00 98.44 180 VAL A O 1
ATOM 1441 N N . GLY A 1 181 ? 8.164 3.306 -8.821 1.00 98.25 181 GLY A N 1
ATOM 1442 C CA . GLY A 1 181 ? 7.876 1.888 -8.641 1.00 98.25 181 GLY A CA 1
ATOM 1443 C C . GLY A 1 181 ? 7.174 1.299 -9.856 1.00 98.25 181 GLY A C 1
ATOM 1444 O O . GLY A 1 181 ? 6.347 1.969 -10.477 1.00 98.25 181 GLY A O 1
ATOM 1445 N N . LEU A 1 182 ? 7.489 0.043 -10.153 1.00 98.62 182 LEU A N 1
ATOM 1446 C CA . LEU A 1 182 ? 6.848 -0.768 -11.181 1.00 98.62 182 LEU A CA 1
ATOM 1447 C C . LEU A 1 182 ? 5.965 -1.833 -10.525 1.00 98.62 182 LEU A C 1
ATOM 1449 O O . LEU A 1 182 ? 6.360 -2.424 -9.518 1.00 98.62 182 LEU A O 1
ATOM 1453 N N . VAL A 1 183 ? 4.806 -2.088 -11.129 1.00 98.62 183 VAL A N 1
ATOM 1454 C CA . VAL A 1 183 ? 3.917 -3.222 -10.839 1.00 98.62 183 VAL A CA 1
ATOM 1455 C C . VAL A 1 183 ? 3.513 -3.894 -12.151 1.00 98.62 183 VAL A C 1
ATOM 1457 O O . VAL A 1 183 ? 3.387 -3.225 -13.177 1.00 98.62 183 VAL A O 1
ATOM 1460 N N . GLY A 1 184 ? 3.298 -5.211 -12.121 1.00 97.38 184 GLY A N 1
ATOM 1461 C CA . GLY A 1 184 ? 2.786 -6.003 -13.245 1.00 97.38 184 GLY A CA 1
ATOM 1462 C C . GLY A 1 184 ? 3.660 -7.215 -13.556 1.00 97.38 184 GLY A C 1
ATOM 1463 O O . GLY A 1 184 ? 3.166 -8.336 -13.570 1.00 97.38 184 GLY A O 1
ATOM 1464 N N . SER A 1 185 ? 4.971 -7.007 -13.732 1.00 95.75 185 SER A N 1
ATOM 1465 C CA . SER A 1 185 ? 5.933 -8.117 -13.845 1.00 95.75 185 SER A CA 1
ATOM 1466 C C . SER A 1 185 ? 6.317 -8.666 -12.478 1.00 95.75 185 SER A C 1
ATOM 1468 O O . SER A 1 185 ? 6.144 -9.835 -12.145 1.00 95.75 185 SER A O 1
ATOM 1470 N N . ILE A 1 186 ? 6.798 -7.731 -11.677 1.00 95.44 186 ILE A N 1
ATOM 1471 C CA . ILE A 1 186 ? 7.151 -7.824 -10.277 1.00 95.44 186 ILE A CA 1
ATOM 1472 C C . ILE A 1 186 ? 6.727 -6.493 -9.658 1.00 95.44 186 ILE A C 1
ATOM 1474 O O . ILE A 1 186 ? 6.588 -5.496 -10.373 1.00 95.44 186 ILE A O 1
ATOM 1478 N N . THR A 1 187 ? 6.568 -6.460 -8.340 1.00 98.00 187 THR A N 1
ATOM 1479 C CA . THR A 1 187 ? 6.391 -5.198 -7.619 1.00 98.00 187 THR A CA 1
ATOM 1480 C C . THR A 1 187 ? 7.711 -4.784 -7.003 1.00 98.00 187 THR A C 1
ATOM 1482 O O . THR A 1 187 ? 8.237 -5.488 -6.139 1.00 98.00 187 THR A O 1
ATOM 1485 N N . VAL A 1 188 ? 8.266 -3.666 -7.473 1.00 97.56 188 VAL A N 1
ATOM 1486 C CA . VAL A 1 188 ? 9.575 -3.187 -7.020 1.00 97.56 188 VAL A CA 1
ATOM 1487 C C . VAL A 1 188 ? 9.739 -1.680 -7.213 1.00 97.56 188 VAL A C 1
ATOM 1489 O O . VAL A 1 188 ? 9.309 -1.113 -8.218 1.00 97.56 188 VAL A O 1
ATOM 1492 N N . SER A 1 189 ? 10.434 -1.042 -6.273 1.00 97.44 189 SER A N 1
ATOM 1493 C CA . SER A 1 189 ? 11.084 0.256 -6.468 1.00 97.44 189 SER A CA 1
ATOM 1494 C C . SER A 1 189 ? 12.593 0.086 -6.327 1.00 97.44 189 SER A C 1
ATOM 1496 O O . SER A 1 189 ? 13.060 -0.582 -5.406 1.00 97.44 189 SER A O 1
ATOM 1498 N N . LEU A 1 190 ? 13.361 0.656 -7.254 1.00 95.94 190 LEU A N 1
ATOM 1499 C CA . LEU A 1 190 ? 14.814 0.496 -7.281 1.00 95.94 190 LEU A CA 1
ATOM 1500 C C . LEU A 1 190 ? 15.514 1.631 -6.531 1.00 95.94 190 LEU A C 1
ATOM 1502 O O . LEU A 1 190 ? 15.057 2.775 -6.515 1.00 95.94 190 LEU A O 1
ATOM 1506 N N . SER A 1 191 ? 16.663 1.316 -5.940 1.00 92.00 191 SER A N 1
ATOM 1507 C CA . SER A 1 191 ? 17.467 2.238 -5.138 1.00 92.00 191 SER A CA 1
ATOM 1508 C C . SER A 1 191 ? 18.926 2.285 -5.607 1.00 92.00 191 SER A C 1
ATOM 1510 O O . SER A 1 191 ? 19.348 1.527 -6.486 1.00 92.00 191 SER A O 1
ATOM 1512 N N . GLY A 1 192 ? 19.696 3.223 -5.045 1.00 89.94 192 GLY A N 1
ATOM 1513 C CA . GLY A 1 192 ? 21.099 3.440 -5.403 1.00 89.94 192 GLY A CA 1
ATOM 1514 C C . GLY A 1 192 ? 21.275 3.754 -6.888 1.00 89.94 192 GLY A C 1
ATOM 1515 O O . GLY A 1 192 ? 20.438 4.424 -7.491 1.00 89.94 192 GLY A O 1
ATOM 1516 N N . ASP A 1 193 ? 22.333 3.214 -7.491 1.00 86.94 193 ASP A N 1
ATOM 1517 C CA . ASP A 1 193 ? 22.633 3.446 -8.906 1.00 86.94 193 ASP A CA 1
ATOM 1518 C C . ASP A 1 193 ? 21.526 2.928 -9.832 1.00 86.94 193 ASP A C 1
ATOM 1520 O O . ASP A 1 193 ? 21.432 3.373 -10.973 1.00 86.94 193 ASP A O 1
ATOM 1524 N N . ALA A 1 194 ? 20.721 1.951 -9.394 1.00 89.31 194 ALA A N 1
ATOM 1525 C CA . ALA A 1 194 ? 19.641 1.339 -10.172 1.00 89.31 194 ALA A CA 1
ATOM 1526 C C . ALA A 1 194 ? 18.347 2.166 -10.198 1.00 89.31 194 ALA A C 1
ATOM 1528 O O . ALA A 1 194 ? 17.434 1.826 -10.944 1.00 89.31 194 ALA A O 1
ATOM 1529 N N . ARG A 1 195 ? 18.262 3.238 -9.404 1.00 94.62 195 ARG A N 1
ATOM 1530 C CA . ARG A 1 195 ? 17.065 4.070 -9.260 1.00 94.62 195 ARG A CA 1
ATOM 1531 C C . ARG A 1 195 ? 16.745 4.834 -10.557 1.00 94.62 195 ARG A C 1
ATOM 1533 O O . ARG A 1 195 ? 17.591 5.604 -11.012 1.00 94.62 195 ARG A O 1
ATOM 1540 N N . PRO A 1 196 ? 15.538 4.678 -11.133 1.00 96.50 196 PRO A N 1
ATOM 1541 C CA . PRO A 1 196 ? 15.058 5.561 -12.188 1.00 96.50 196 PRO A CA 1
ATOM 1542 C C . PRO A 1 196 ? 14.953 7.009 -11.707 1.00 96.50 196 PRO A C 1
ATOM 1544 O O . PRO A 1 196 ? 14.571 7.262 -10.562 1.00 96.50 196 PRO A O 1
ATOM 1547 N N . ASP A 1 197 ? 15.238 7.954 -12.598 1.00 96.06 197 ASP A N 1
ATOM 1548 C CA . ASP A 1 197 ? 15.019 9.373 -12.336 1.00 96.06 197 ASP A CA 1
ATOM 1549 C C . ASP A 1 197 ? 13.506 9.681 -12.320 1.00 96.06 197 ASP A C 1
ATOM 1551 O O . ASP A 1 197 ? 12.847 9.498 -13.349 1.00 96.06 197 ASP A O 1
ATOM 1555 N N . PRO A 1 198 ? 12.925 10.140 -11.193 1.00 95.31 198 PRO A N 1
ATOM 1556 C CA . PRO A 1 198 ? 11.505 10.492 -11.120 1.00 95.31 198 PRO A CA 1
ATOM 1557 C C . PRO A 1 198 ? 11.116 11.710 -11.980 1.00 95.31 198 PRO A C 1
ATOM 1559 O O . PRO A 1 198 ? 9.925 11.903 -12.258 1.00 95.31 198 PRO A O 1
ATOM 1562 N N . GLU A 1 199 ? 12.085 12.526 -12.402 1.00 95.62 199 GLU A N 1
ATOM 1563 C CA . GLU A 1 199 ? 11.888 13.656 -13.322 1.00 95.62 199 GLU A CA 1
ATOM 1564 C C . GLU A 1 199 ? 12.166 13.282 -14.789 1.00 95.62 199 GLU A C 1
ATOM 1566 O O . GLU A 1 199 ? 11.935 14.094 -15.686 1.00 95.62 199 GLU A O 1
ATOM 1571 N N . GLY A 1 200 ? 12.622 12.048 -15.039 1.00 95.50 200 GLY A N 1
ATOM 1572 C CA . GLY A 1 200 ? 12.915 11.510 -16.366 1.00 95.50 200 GLY A CA 1
ATOM 1573 C C . GLY A 1 200 ? 11.665 11.174 -17.188 1.00 95.50 200 GLY A C 1
ATOM 1574 O O . GLY A 1 200 ? 10.630 11.831 -17.089 1.00 95.50 200 GLY A O 1
ATOM 1575 N N . SER A 1 201 ? 11.744 10.140 -18.032 1.00 97.12 201 SER A N 1
ATOM 1576 C CA . SER A 1 201 ? 10.588 9.648 -18.797 1.00 97.12 201 SER A CA 1
ATOM 1577 C C . SER A 1 201 ? 10.144 8.253 -18.337 1.00 97.12 201 SER A C 1
ATOM 1579 O O . SER A 1 201 ? 10.988 7.459 -17.902 1.00 97.12 201 SER A O 1
ATOM 1581 N N . PRO A 1 202 ? 8.848 7.909 -18.478 1.00 97.56 202 PRO A N 1
ATOM 1582 C CA . PRO A 1 202 ? 8.365 6.558 -18.204 1.00 97.56 202 PRO A CA 1
ATOM 1583 C C . PRO A 1 202 ? 9.087 5.474 -19.008 1.00 97.56 202 PRO A C 1
ATOM 1585 O O . PRO A 1 202 ? 9.395 4.412 -18.476 1.00 97.56 202 PRO A O 1
ATOM 1588 N N . GLU A 1 203 ? 9.411 5.745 -20.275 1.00 97.69 203 GLU A N 1
ATOM 1589 C CA . GLU A 1 203 ? 10.137 4.811 -21.143 1.00 97.69 203 GLU A CA 1
ATOM 1590 C C . GLU A 1 203 ? 11.508 4.449 -20.569 1.00 97.69 203 GLU A C 1
ATOM 1592 O O . GLU A 1 203 ? 11.909 3.283 -20.586 1.00 97.69 203 GLU A O 1
ATOM 1597 N N . GLU A 1 204 ? 12.225 5.442 -20.041 1.00 97.00 204 GLU A N 1
ATOM 1598 C CA . GLU A 1 204 ? 13.526 5.212 -19.428 1.00 97.00 204 GLU A CA 1
ATOM 1599 C C . GLU A 1 204 ? 13.385 4.426 -18.122 1.00 97.00 204 GLU A C 1
ATOM 1601 O O . GLU A 1 204 ? 14.128 3.470 -17.901 1.00 97.00 204 GLU A O 1
ATOM 1606 N N . ALA A 1 205 ? 12.388 4.751 -17.293 1.00 97.69 205 ALA A N 1
ATOM 1607 C CA . ALA A 1 205 ? 12.102 3.988 -16.082 1.00 97.69 205 ALA A CA 1
ATOM 1608 C C . ALA A 1 205 ? 11.772 2.516 -16.391 1.00 97.69 205 ALA A C 1
ATOM 1610 O O . ALA A 1 205 ? 12.353 1.619 -15.776 1.00 97.69 205 ALA A O 1
ATOM 1611 N N . LEU A 1 206 ? 10.917 2.248 -17.384 1.00 97.81 206 LEU A N 1
ATOM 1612 C CA . LEU A 1 206 ? 10.613 0.889 -17.849 1.00 97.81 206 LEU A CA 1
ATOM 1613 C C . LEU A 1 206 ? 11.873 0.161 -18.332 1.00 97.81 206 LEU A C 1
ATOM 1615 O O . LEU A 1 206 ? 12.087 -0.994 -17.964 1.00 97.81 206 LEU A O 1
ATOM 1619 N N . ALA A 1 207 ? 12.733 0.820 -19.113 1.00 97.44 207 ALA A N 1
ATOM 1620 C CA . ALA A 1 207 ? 13.983 0.219 -19.576 1.00 97.44 207 ALA A CA 1
ATOM 1621 C C . ALA A 1 207 ? 14.928 -0.130 -18.413 1.00 97.44 207 ALA A C 1
ATOM 1623 O O . ALA A 1 207 ? 15.556 -1.192 -18.437 1.00 97.44 207 ALA A O 1
ATOM 1624 N N . VAL A 1 208 ? 15.002 0.723 -17.386 1.00 97.25 208 VAL A N 1
ATOM 1625 C CA . VAL A 1 208 ? 15.791 0.476 -16.171 1.00 97.25 208 VAL A CA 1
ATOM 1626 C C . VAL A 1 208 ? 15.248 -0.714 -15.383 1.00 97.25 208 VAL A C 1
ATOM 1628 O O . VAL A 1 208 ? 16.027 -1.604 -15.035 1.00 97.25 208 VAL A O 1
ATOM 1631 N N . HIS A 1 209 ? 13.934 -0.786 -15.155 1.00 97.75 209 HIS A N 1
ATOM 1632 C CA . HIS A 1 209 ? 13.318 -1.931 -14.478 1.00 97.75 209 HIS A CA 1
ATOM 1633 C C . HIS A 1 209 ? 13.494 -3.238 -15.265 1.00 97.75 209 HIS A C 1
ATOM 1635 O O . HIS A 1 209 ? 13.871 -4.252 -14.681 1.00 97.75 209 HIS A O 1
ATOM 1641 N N . CYS A 1 210 ? 13.304 -3.205 -16.587 1.00 97.31 210 CYS A N 1
ATOM 1642 C CA . CYS A 1 210 ? 13.520 -4.351 -17.473 1.00 97.31 210 CYS A CA 1
ATOM 1643 C C . CYS A 1 210 ? 14.963 -4.869 -17.386 1.00 97.31 210 CYS A C 1
ATOM 1645 O O . CYS A 1 210 ? 15.195 -6.070 -17.243 1.00 97.31 210 CYS A O 1
ATOM 1647 N N . ALA A 1 211 ? 15.943 -3.963 -17.451 1.00 96.75 211 ALA A N 1
ATOM 1648 C CA . ALA A 1 211 ? 17.354 -4.318 -17.345 1.00 96.75 211 ALA A CA 1
ATOM 1649 C C . ALA A 1 211 ? 17.682 -4.920 -15.974 1.00 96.75 211 ALA A C 1
ATOM 1651 O O . ALA A 1 211 ? 18.375 -5.933 -15.901 1.00 96.75 211 ALA A O 1
ATOM 1652 N N . TRP A 1 212 ? 17.167 -4.323 -14.898 1.00 96.19 212 TRP A N 1
ATOM 1653 C CA . TRP A 1 212 ? 17.362 -4.838 -13.547 1.00 96.19 212 TRP A CA 1
ATOM 1654 C C . TRP A 1 212 ? 16.791 -6.251 -13.393 1.00 96.19 212 TRP A C 1
ATOM 1656 O O . TRP A 1 212 ? 17.486 -7.145 -12.919 1.00 96.19 212 TRP A O 1
ATOM 1666 N N . GLU A 1 213 ? 15.564 -6.492 -13.854 1.00 96.38 213 GLU A N 1
ATOM 1667 C CA . GLU A 1 213 ? 14.914 -7.799 -13.724 1.00 96.38 213 GLU A CA 1
ATOM 1668 C C . GLU A 1 213 ? 15.651 -8.892 -14.521 1.00 96.38 213 GLU A C 1
ATOM 1670 O O . GLU A 1 213 ? 15.861 -9.991 -14.007 1.00 96.38 213 GLU A O 1
ATOM 1675 N N . LEU A 1 214 ? 16.162 -8.575 -15.718 1.00 96.00 214 LEU A N 1
ATOM 1676 C CA . LEU A 1 214 ? 17.028 -9.487 -16.478 1.00 96.00 214 LEU A CA 1
ATOM 1677 C C . LEU A 1 214 ? 18.328 -9.826 -15.727 1.00 96.00 214 LEU A C 1
ATOM 1679 O O . LEU A 1 214 ? 18.768 -10.978 -15.746 1.00 96.00 214 LEU A O 1
ATOM 1683 N N . GLN A 1 215 ? 18.945 -8.852 -15.049 1.00 94.44 215 GLN A N 1
ATOM 1684 C CA . GLN A 1 215 ? 20.134 -9.105 -14.225 1.00 94.44 215 GLN A CA 1
ATOM 1685 C C . GLN A 1 215 ? 19.812 -10.017 -13.040 1.00 94.44 215 GLN A C 1
ATOM 1687 O O . GLN A 1 215 ? 20.572 -10.947 -12.763 1.00 94.44 215 GLN A O 1
ATOM 1692 N N . GLN A 1 216 ? 18.666 -9.805 -12.389 1.00 92.94 216 GLN A N 1
ATOM 1693 C CA . GLN A 1 216 ? 18.191 -10.667 -11.305 1.00 92.94 216 GLN A CA 1
ATOM 1694 C C . GLN A 1 216 ? 17.889 -12.093 -11.787 1.00 92.94 216 GLN A C 1
ATOM 1696 O O . GLN A 1 216 ? 18.137 -13.048 -11.054 1.00 92.94 216 GLN A O 1
ATOM 1701 N N . ALA A 1 217 ? 17.442 -12.250 -13.036 1.00 92.62 217 ALA A N 1
ATOM 1702 C CA . ALA A 1 217 ? 17.266 -13.545 -13.695 1.00 92.62 217 ALA A CA 1
ATOM 1703 C C . ALA A 1 217 ? 18.594 -14.214 -14.124 1.00 92.62 217 ALA A C 1
ATOM 1705 O O . ALA A 1 217 ? 18.589 -15.312 -14.678 1.00 92.62 217 ALA A O 1
ATOM 1706 N N . GLY A 1 218 ? 19.743 -13.584 -13.857 1.00 91.62 218 GLY A N 1
ATOM 1707 C CA . GLY A 1 218 ? 21.072 -14.148 -14.092 1.00 91.62 218 GLY A CA 1
ATOM 1708 C C . GLY A 1 218 ? 21.751 -13.690 -15.382 1.00 91.62 218 GLY A C 1
ATOM 1709 O O . GLY A 1 218 ? 22.860 -14.151 -15.673 1.00 91.62 218 GLY A O 1
ATOM 1710 N N . LEU A 1 219 ? 21.150 -12.769 -16.145 1.00 90.62 219 LEU A N 1
ATOM 1711 C CA . LEU A 1 219 ? 21.791 -12.218 -17.335 1.00 90.62 219 LEU A CA 1
ATOM 1712 C C . LEU A 1 219 ? 22.982 -11.335 -16.940 1.00 90.62 219 LEU A C 1
ATOM 1714 O O . LEU A 1 219 ? 22.834 -10.242 -16.392 1.00 90.62 219 LEU A O 1
ATOM 1718 N N . ARG A 1 220 ? 24.190 -11.801 -17.261 1.00 90.12 220 ARG A N 1
ATOM 1719 C CA . ARG A 1 220 ? 25.432 -11.061 -17.017 1.00 90.12 220 ARG A CA 1
ATOM 1720 C C . ARG A 1 220 ? 25.802 -10.241 -18.245 1.00 90.12 220 ARG A C 1
ATOM 1722 O O . ARG A 1 220 ? 26.391 -10.757 -19.188 1.00 90.12 220 ARG A O 1
ATOM 1729 N N . ALA A 1 221 ? 25.466 -8.959 -18.211 1.00 88.75 221 ALA A N 1
ATOM 1730 C CA . ALA A 1 221 ? 25.854 -7.984 -19.221 1.00 88.75 221 ALA A CA 1
ATOM 1731 C C . ALA A 1 221 ? 26.231 -6.657 -18.557 1.00 88.75 221 ALA A C 1
ATOM 1733 O O . ALA A 1 221 ? 25.740 -6.330 -17.472 1.00 88.75 221 ALA A O 1
ATOM 1734 N N . GLU A 1 222 ? 27.078 -5.876 -19.229 1.00 90.38 222 GLU A N 1
ATOM 1735 C CA . GLU A 1 222 ? 27.327 -4.496 -18.826 1.00 90.38 222 GLU A CA 1
ATOM 1736 C C . GLU A 1 222 ? 26.019 -3.711 -18.830 1.00 90.38 222 GLU A C 1
ATOM 1738 O O . GLU A 1 222 ? 25.231 -3.770 -19.780 1.00 90.38 222 GLU A O 1
ATOM 1743 N N . ARG A 1 223 ? 25.796 -2.939 -17.766 1.00 86.69 223 ARG A N 1
ATOM 1744 C CA . ARG A 1 223 ? 24.521 -2.260 -17.543 1.00 86.69 223 ARG A CA 1
ATOM 1745 C C . ARG A 1 223 ? 24.125 -1.345 -18.700 1.00 86.69 223 ARG A C 1
ATOM 1747 O O . ARG A 1 223 ? 22.968 -1.353 -19.107 1.00 86.69 223 ARG A O 1
ATOM 1754 N N . GLN A 1 224 ? 25.075 -0.601 -19.264 1.00 89.38 224 GLN A N 1
ATOM 1755 C CA . GLN A 1 224 ? 24.799 0.311 -20.374 1.00 89.38 224 GLN A CA 1
ATOM 1756 C C . GLN A 1 224 ? 24.359 -0.436 -21.642 1.00 89.38 224 GLN A C 1
ATOM 1758 O O . GLN A 1 224 ? 23.415 -0.018 -22.316 1.00 89.38 224 GLN A O 1
ATOM 1763 N N . ALA A 1 225 ? 25.009 -1.563 -21.948 1.00 92.19 225 ALA A N 1
ATOM 1764 C CA . ALA A 1 225 ? 24.639 -2.412 -23.075 1.00 92.19 225 ALA A CA 1
ATOM 1765 C C . ALA A 1 225 ? 23.253 -3.038 -22.865 1.00 92.19 225 ALA A C 1
ATOM 1767 O O . ALA A 1 225 ? 22.441 -3.084 -23.795 1.00 92.19 225 ALA A O 1
ATOM 1768 N N . LEU A 1 226 ? 22.958 -3.459 -21.632 1.00 93.12 226 LEU A N 1
ATOM 1769 C CA . LEU A 1 226 ? 21.668 -4.033 -21.279 1.00 93.12 226 LEU A CA 1
ATOM 1770 C C . LEU A 1 226 ? 20.533 -3.008 -21.371 1.00 93.12 226 LEU A C 1
ATOM 1772 O O . LEU A 1 226 ? 19.514 -3.301 -21.990 1.00 93.12 226 LEU A O 1
ATOM 1776 N N . LEU A 1 227 ? 20.727 -1.793 -20.853 1.00 93.88 227 LEU A N 1
ATOM 1777 C CA . LEU A 1 227 ? 19.764 -0.695 -20.992 1.00 93.88 227 LEU A CA 1
ATOM 1778 C C . LEU A 1 227 ? 19.488 -0.377 -22.464 1.00 93.88 227 LEU A C 1
ATOM 1780 O O . LEU A 1 227 ? 18.333 -0.279 -22.869 1.00 93.88 227 LEU A O 1
ATOM 1784 N N . ALA A 1 228 ? 20.532 -0.278 -23.294 1.00 93.94 228 ALA A N 1
ATOM 1785 C CA . ALA A 1 228 ? 20.364 -0.057 -24.729 1.00 93.94 228 ALA A CA 1
ATOM 1786 C C . ALA A 1 228 ? 19.582 -1.197 -25.409 1.00 93.94 228 ALA A C 1
ATOM 1788 O O . ALA A 1 228 ? 18.761 -0.939 -26.290 1.00 93.94 228 ALA A O 1
ATOM 1789 N N . SER A 1 229 ? 19.813 -2.447 -24.994 1.00 94.69 229 SER A N 1
ATOM 1790 C CA . SER A 1 229 ? 19.045 -3.605 -25.462 1.00 94.69 229 SER A CA 1
ATOM 1791 C C . SER A 1 229 ? 17.574 -3.517 -25.058 1.00 94.69 229 SER A C 1
ATOM 1793 O O . SER A 1 229 ? 16.705 -3.655 -25.918 1.00 94.69 229 SER A O 1
ATOM 1795 N N . CYS A 1 230 ? 17.291 -3.208 -23.790 1.00 95.75 230 CYS A N 1
ATOM 1796 C CA . CYS A 1 230 ? 15.927 -3.074 -23.278 1.00 95.75 230 CYS A CA 1
ATOM 1797 C C . CYS A 1 230 ? 15.173 -1.952 -23.999 1.00 95.75 230 CYS A C 1
ATOM 1799 O O . CYS A 1 230 ? 14.070 -2.180 -24.481 1.00 95.75 230 CYS A O 1
ATOM 1801 N N . ARG A 1 231 ? 15.795 -0.779 -24.194 1.00 96.69 231 ARG A N 1
ATOM 1802 C CA . ARG A 1 231 ? 15.192 0.321 -24.970 1.00 96.69 231 ARG A CA 1
ATOM 1803 C C . ARG A 1 231 ? 14.799 -0.115 -26.380 1.00 96.69 231 ARG A C 1
ATOM 1805 O O . ARG A 1 231 ? 13.722 0.239 -26.837 1.00 96.69 231 ARG A O 1
ATOM 1812 N N . ARG A 1 232 ? 15.643 -0.884 -27.079 1.00 95.88 232 ARG A N 1
ATOM 1813 C CA . ARG A 1 232 ? 15.304 -1.390 -28.422 1.00 95.88 232 ARG A CA 1
ATOM 1814 C C . ARG A 1 232 ? 14.149 -2.383 -28.385 1.00 95.88 232 ARG A C 1
ATOM 1816 O O . ARG A 1 232 ? 13.219 -2.235 -29.166 1.00 95.88 232 ARG A O 1
ATOM 1823 N N . GLN A 1 233 ? 14.204 -3.369 -27.491 1.00 94.94 233 GLN A N 1
ATOM 1824 C CA . GLN A 1 233 ? 13.180 -4.415 -27.403 1.00 94.94 233 GLN A CA 1
ATOM 1825 C C . GLN A 1 233 ? 11.811 -3.863 -26.986 1.00 94.94 233 GLN A C 1
ATOM 1827 O O . GLN A 1 233 ? 10.791 -4.3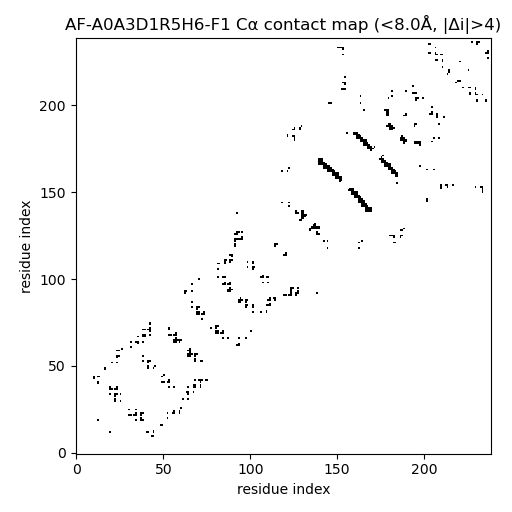47 -27.461 1.00 94.94 233 GLN A O 1
ATOM 1832 N N . LEU A 1 234 ? 11.798 -2.816 -26.159 1.00 96.00 234 LEU A N 1
ATOM 1833 C CA . LEU A 1 234 ? 10.584 -2.115 -25.740 1.00 96.00 234 LEU A CA 1
ATOM 1834 C C . LEU A 1 234 ? 10.110 -1.056 -26.755 1.00 96.00 234 LEU A C 1
ATOM 1836 O O . LEU A 1 234 ? 9.059 -0.455 -26.559 1.00 96.00 234 LEU A O 1
ATOM 1840 N N . GLY A 1 235 ? 10.862 -0.806 -27.835 1.00 93.94 235 GLY A N 1
ATOM 1841 C CA . GLY A 1 235 ? 10.505 0.186 -28.856 1.00 93.94 235 GLY A CA 1
ATOM 1842 C C . GLY A 1 235 ? 10.753 1.648 -28.456 1.00 93.94 235 GLY A C 1
ATOM 1843 O O . GLY A 1 235 ? 10.165 2.552 -29.039 1.00 93.94 235 GLY A O 1
ATOM 1844 N N . PHE A 1 236 ? 11.620 1.899 -27.474 1.00 92.44 236 PHE A N 1
ATOM 1845 C CA . PHE A 1 236 ? 11.943 3.232 -26.938 1.00 92.44 236 PHE A CA 1
ATOM 1846 C C . PHE A 1 236 ? 13.248 3.825 -27.481 1.00 92.44 236 PHE A C 1
ATOM 1848 O O . PHE A 1 236 ? 13.618 4.949 -27.138 1.00 92.44 236 PHE A O 1
ATOM 1855 N N . ALA A 1 237 ? 13.994 3.072 -28.290 1.00 82.44 237 ALA A N 1
ATOM 1856 C CA . ALA A 1 237 ? 15.196 3.594 -28.921 1.00 82.44 237 ALA A CA 1
ATOM 1857 C C . ALA A 1 237 ? 14.828 4.752 -29.862 1.00 82.44 237 ALA A C 1
ATOM 1859 O O . ALA A 1 237 ? 14.038 4.577 -30.788 1.00 82.44 237 ALA A O 1
ATOM 1860 N N . LYS A 1 238 ? 15.418 5.932 -29.634 1.00 64.06 238 LYS A N 1
ATOM 1861 C CA . LYS A 1 238 ? 15.413 6.996 -30.644 1.00 64.06 238 LYS A CA 1
ATOM 1862 C C . LYS A 1 238 ? 16.238 6.502 -31.836 1.00 64.06 238 LYS A C 1
ATOM 1864 O O . LYS A 1 238 ? 17.333 5.978 -31.622 1.00 64.06 238 LYS A O 1
ATOM 1869 N N . GLY A 1 239 ? 15.663 6.596 -33.037 1.00 47.22 239 GLY A N 1
ATOM 1870 C CA . GLY A 1 239 ? 16.354 6.307 -34.298 1.00 47.22 239 GLY A CA 1
ATOM 1871 C C . GLY A 1 239 ? 17.528 7.240 -34.550 1.00 47.22 239 GLY A C 1
ATOM 1872 O O . GLY A 1 239 ? 17.558 8.332 -33.936 1.00 47.22 239 GLY A O 1
#

Radius of gyration: 22.43 Å; Cα contacts (8 Å, |Δi|>4): 351; chains: 1; bounding box: 50×48×74 Å

Secondary structure (DSSP, 8-state):
---SSSTTSS-GGGGGHHHHHHHHH---GGGHHHHHHHHHHHTT--SHHHHHHHHHHTT-SSHHHHHHHHHHHHTTT-TTHHHHHHHHTT-TTTHHHHHHHHHHTT-GGGS-GGGG-HHHHHHHHHHHHHTSTTTTSS--SEEEEEEEEEEE-TTTSSEEEEEEEEEEETT-BTB-EEEEEEESS--EE--GGGPPPTTS-HHHHHHHHHHHHHHHTT----HHHHHHHHHHHTT----

Solvent-accessible surface area (backbone atoms only — not comparable to full-atom values): 13390 Å² total; per-residue (Å²): 144,85,85,72,83,76,78,67,82,59,58,82,60,69,87,39,52,70,62,37,45,51,36,45,69,53,84,55,78,87,41,48,66,53,22,42,51,31,36,58,52,40,42,71,43,78,60,72,72,35,50,52,47,42,59,54,25,56,71,36,89,51,67,64,41,21,50,44,20,34,50,25,32,40,72,62,70,41,88,66,23,61,59,53,39,31,55,42,32,72,38,42,75,42,16,65,61,34,48,53,53,28,46,77,69,74,40,55,89,54,59,52,74,77,57,67,38,67,68,54,42,45,52,14,51,48,26,48,53,39,26,32,78,90,62,69,52,44,52,60,83,40,74,44,84,69,43,75,49,79,42,64,37,79,74,76,76,43,78,44,59,35,41,33,30,40,34,29,32,65,88,37,100,89,44,68,46,68,43,44,33,40,29,64,92,56,76,51,65,57,60,77,94,63,36,52,64,72,85,62,50,69,66,57,37,50,18,44,52,43,34,51,50,30,42,75,74,64,53,86,65,60,65,70,62,38,34,56,49,33,23,50,73,67,70,63,56,80,129